Protein AF-0000000072532150 (afdb_homodimer)

pLDDT: mean 71.73, std 25.59, range [20.25, 96.25]

Solvent-accessible surface area (backbone atoms only — not comparable to full-atom values): 22196 Å² total; per-residue (Å²): 135,87,90,69,76,88,72,66,96,75,76,80,87,69,73,86,74,64,69,83,71,69,70,86,71,71,74,72,74,67,69,70,70,74,72,53,37,85,49,90,58,51,46,66,54,55,63,70,35,42,54,53,38,27,47,73,49,75,71,23,48,72,67,58,71,79,51,38,59,84,73,45,52,66,92,45,60,64,74,42,79,40,81,70,41,76,42,74,61,67,58,86,36,94,79,30,33,31,31,22,52,18,28,31,36,39,34,24,87,44,32,47,60,34,41,40,53,27,25,37,49,22,29,63,46,50,73,44,78,90,47,68,86,49,61,45,31,30,43,62,38,46,36,29,34,48,27,37,29,43,65,48,65,38,76,90,77,42,18,42,33,72,41,66,26,38,40,77,40,40,68,26,32,33,47,28,51,45,83,76,73,79,74,76,80,68,79,77,73,82,124,138,89,81,76,86,72,80,80,87,72,74,81,82,70,76,86,71,68,75,84,71,71,72,85,71,71,75,74,74,69,70,70,70,75,72,52,38,84,49,90,57,52,47,65,55,56,63,69,35,44,53,52,37,28,44,85,46,79,70,19,48,73,63,58,73,80,50,39,58,86,74,45,52,67,91,45,60,64,74,42,79,41,82,70,43,74,42,74,62,67,59,86,37,95,79,30,34,31,29,23,50,18,30,31,39,40,34,23,86,42,31,47,58,36,41,41,53,27,26,36,50,23,28,63,46,51,73,42,78,90,46,68,86,48,62,44,31,30,43,64,38,50,37,31,35,50,29,37,30,41,65,47,65,40,76,90,76,42,20,42,34,70,42,67,26,37,39,75,39,40,68,27,31,31,50,28,50,45,84,77,75,79,75,78,80,73,81,78,75,80,128

Foldseek 3Di:
DPPPDPPDDPDDPDDDPPPPPDDPPPPPCPVPPLQADADPCVVVQVVVQPQDKFWPDPVRVVVDDDAAPVNAPPVQWDKDKDFDFDDLADDQD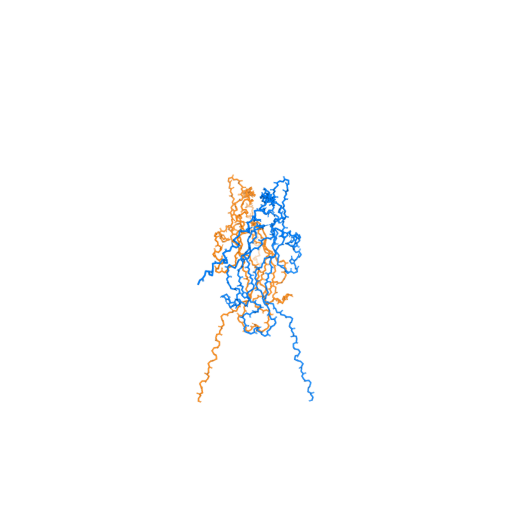PVRWQFAWTWIWIAGPQKVVGIDIATATSAQGGPDDVCPPFQKTKDWIWIKGWIWGFRAADPVVSHTDIDIHIYIGGHYIDIDGDDPPPPPPPDDDDD/DPPPPDDDDPDDDDDDPPDPPDDPPPPPPPVPPLQADADPCVVVQVVVQPQDKAWPDPVRVVSDDDAAPVNAPPVQWDKDKDFDFDDLADDQDPVRWQFAWTWIWIAGPQKVVGIDIATATSAQGGPDDVCVPFQKTKDWTWIKGWIWGFRAADPVVSHTDIDIHIYIGGHYIDIDGDDPPPPPPDDPPDD

InterPro domains:
  IPR010345 Interleukin-17 family [PF06083] (98-174)
  IPR029034 Cystine-knot cytokine [G3DSA:2.10.90.10] (76-178)
  IPR029034 Cystine-knot cytokine [SSF57501] (88-175)

Nearest PDB structures (foldseek):
  5yuo-assembly1_D  TM=2.296E-01  e=6.314E+00  Pseudomonas aeruginosa PAO1
  5odn-assembly1_F  TM=1.834E-01  e=8.293E+00  Salinibacter ruber DSM 13855
  8rif-assembly1_4  TM=1.559E-01  e=2.944E+00  Saccharomyces cerevisiae
  5yuo-assembly1_D  TM=2.298E-01  e=3.725E+00  Pseudomonas aeruginosa PAO1
  5odn-assembly1_F  TM=1.836E-01  e=5.447E+00  Salinibacter ruber DSM 13855

Secondary structure (DSSP, 8-state):
-----TT-------STTSGGG---------------B--TTHHHHHGGGGSPPEESSHHHHHH--S-BGGGS-GGG--EEEEEEES-SS----TT-BSS-EEEEEEEETTEES-EEEEEEES-SS-S-GGGTTS-EEEEEEEEEEEEEEEEEEETTTTEEEEEEEEEEEEEEEEEEE--------------/------S-TTSTT-STTSGGGS--------------B--TTHHHHHGGGGSPPEESSHHHHHH--S-BGGGS-GGG--EEEEEEES-SS----TT-BSS-EEEEEEEETTEES-EEEEEEES-SS-S-GGGTTS-EEEEEEEEEEEEEEEEEEETTTTEEEEEEEEEEEEEEEEEEE--------------

Organism: Lottia gigantea (NCBI:txid225164)

Sequence (382 aa):
MSFKVALTLLLIIMPYFLKCLSEGRTIANSHRRTQCKMPKNLCQLRKEVIRPAALRDAFSIDLINGKNITDVPPEYIDTHHYVSGGSKICQKSSDNELCPVYYVLNVDENRIPNSFLEAVCSCAWPQMDILKDTRVECQTKNYYTKVLRRTGCDEEHNTFIYEAVWEPVRIGCVALSGPERYISLQPVSPIMSFKVALTLLLIIMPYFLKCLSEGRTIANSHRRTQCKMPKNLCQLRKEVIRPAALRDAFSIDLINGKNITDVPPEYIDTHHYVSGGSKICQKSSDNELCPVYYVLNVDENRIPNSFLEAVCSCAWPQMDILKDTRVECQTKNYYTKVLRRTGCDEEHNTFIYEAVWEPVRIGCVALSGPERYISLQPVSPI

Structure (mmCIF, N/CA/C/O backbone):
data_AF-0000000072532150-model_v1
#
loop_
_entity.id
_entity.type
_entity.pdbx_description
1 polymer 'Uncharacterized protein'
#
loop_
_atom_site.group_PDB
_atom_site.id
_atom_site.type_symbol
_atom_site.label_atom_id
_atom_site.label_alt_id
_atom_site.label_comp_id
_atom_site.label_asym_id
_atom_site.label_entity_id
_atom_site.label_seq_id
_atom_site.pdbx_PDB_ins_code
_atom_site.Cartn_x
_atom_site.Cartn_y
_atom_site.Cartn_z
_atom_site.occupancy
_atom_site.B_iso_or_equiv
_atom_site.auth_seq_id
_atom_site.auth_comp_id
_atom_site.auth_asym_id
_atom_site.auth_atom_id
_atom_site.pdbx_PDB_model_num
ATOM 1 N N . MET A 1 1 ? 96.375 -5.863 27.047 1 22.75 1 MET A N 1
ATOM 2 C CA . MET A 1 1 ? 96.438 -4.402 27.094 1 22.75 1 MET A CA 1
ATOM 3 C C . MET A 1 1 ? 95.188 -3.812 26.406 1 22.75 1 MET A C 1
ATOM 5 O O . MET A 1 1 ? 94.5 -4.512 25.672 1 22.75 1 MET A O 1
ATOM 9 N N . SER A 1 2 ? 95.188 -2.355 26.156 1 24.27 2 SER A N 1
ATOM 10 C CA . SER A 1 2 ? 94.375 -1.151 26.375 1 24.27 2 SER A CA 1
ATOM 11 C C . SER A 1 2 ? 93.5 -0.866 25.188 1 24.27 2 SER A C 1
ATOM 13 O O . SER A 1 2 ? 93.875 -0.186 24.25 1 24.27 2 SER A O 1
ATOM 15 N N . PHE A 1 3 ? 92.688 -1.877 24.625 1 30.48 3 PHE A N 1
ATOM 16 C CA . PHE A 1 3 ? 91.812 -1.902 23.5 1 30.48 3 PHE A CA 1
ATOM 17 C C . PHE A 1 3 ? 90.625 -0.923 23.734 1 30.48 3 PHE A C 1
ATOM 19 O O . PHE A 1 3 ? 89.562 -1.322 24.125 1 30.48 3 PHE A O 1
ATOM 26 N N . LYS A 1 4 ? 90.938 0.459 24.297 1 23.84 4 LYS A N 1
ATOM 27 C CA . LYS A 1 4 ? 90.188 1.593 24.828 1 23.84 4 LYS A CA 1
ATOM 28 C C . LYS A 1 4 ? 89.188 2.117 23.812 1 23.84 4 LYS A C 1
ATOM 30 O O . LYS A 1 4 ? 88.062 2.412 24.156 1 23.84 4 LYS A O 1
ATOM 35 N N . VAL A 1 5 ? 89.562 2.639 22.562 1 24.84 5 VAL A N 1
ATOM 36 C CA . VAL A 1 5 ? 89.25 4.031 22.25 1 24.84 5 VAL A CA 1
ATOM 37 C C . VAL A 1 5 ? 87.875 4.133 21.625 1 24.84 5 VAL A C 1
ATOM 39 O O . VAL A 1 5 ? 87.5 5.172 21.078 1 24.84 5 VAL A O 1
ATOM 42 N N . ALA A 1 6 ? 87.188 2.994 21.156 1 26.64 6 ALA A N 1
ATOM 43 C CA . ALA A 1 6 ? 86.312 3.297 20.031 1 26.64 6 ALA A CA 1
ATOM 44 C C . ALA A 1 6 ? 85.062 4.07 20.484 1 26.64 6 ALA A C 1
ATOM 46 O O . ALA A 1 6 ? 84 3.492 20.641 1 26.64 6 ALA A O 1
ATOM 47 N N . LEU A 1 7 ? 85.062 4.875 21.672 1 27.67 7 LEU A N 1
ATOM 48 C CA . LEU A 1 7 ? 83.938 5.355 22.422 1 27.67 7 LEU A CA 1
ATOM 49 C C . LEU A 1 7 ? 83.188 6.457 21.656 1 27.67 7 LEU A C 1
ATOM 51 O O . LEU A 1 7 ? 82.125 6.93 22.094 1 27.67 7 LEU A O 1
ATOM 55 N N . THR A 1 8 ? 84 7.191 20.656 1 23.48 8 THR A N 1
ATOM 56 C CA . THR A 1 8 ? 83.688 8.617 20.703 1 23.48 8 THR A CA 1
ATOM 57 C C . THR A 1 8 ? 82.25 8.875 20.234 1 23.48 8 THR A C 1
ATOM 59 O O . THR A 1 8 ? 81.562 9.664 20.859 1 23.48 8 THR A O 1
ATOM 62 N N . LEU A 1 9 ? 81.875 8.844 18.828 1 28.27 9 LEU A N 1
ATOM 63 C CA . LEU A 1 9 ? 81.25 9.992 18.172 1 28.27 9 LEU A CA 1
ATOM 64 C C . LEU A 1 9 ? 79.75 10.008 18.406 1 28.27 9 LEU A C 1
ATOM 66 O O . LEU A 1 9 ? 79.062 9.164 17.875 1 28.27 9 LEU A O 1
ATOM 70 N N . LEU A 1 10 ? 79.25 10.273 19.688 1 25.88 10 LEU A N 1
ATOM 71 C CA . LEU A 1 10 ? 77.938 10.398 20.359 1 25.88 10 LEU A CA 1
ATOM 72 C C . LEU A 1 10 ? 77.062 11.438 19.672 1 25.88 10 LEU A C 1
ATOM 74 O O . LEU A 1 10 ? 75.812 11.383 19.766 1 25.88 10 LEU A O 1
ATOM 78 N N . LEU A 1 11 ? 77.688 12.633 19.266 1 24.52 11 LEU A N 1
ATOM 79 C CA . LEU A 1 11 ? 77.062 13.875 19.641 1 24.52 11 LEU A CA 1
ATOM 80 C C . LEU A 1 11 ? 75.75 14.062 18.828 1 24.52 11 LEU A C 1
ATOM 82 O O . LEU A 1 11 ? 74.688 14.391 19.391 1 24.52 11 LEU A O 1
ATOM 86 N N . ILE A 1 12 ? 75.812 14.711 17.547 1 26.59 12 ILE A N 1
ATOM 87 C CA . ILE A 1 12 ? 75.188 15.984 17.172 1 26.59 12 ILE A CA 1
ATOM 88 C C . ILE A 1 12 ? 73.812 15.75 16.609 1 26.59 12 ILE A C 1
ATOM 90 O O . ILE A 1 12 ? 73.312 16.547 15.805 1 26.59 12 ILE A O 1
ATOM 94 N N . ILE A 1 13 ? 73.25 14.523 16.625 1 29.66 13 ILE A N 1
ATOM 95 C CA . ILE A 1 13 ? 72.125 14.414 15.695 1 29.66 13 ILE A CA 1
ATOM 96 C C . ILE A 1 13 ? 70.875 15.172 16.25 1 29.66 13 ILE A C 1
ATOM 98 O O . ILE A 1 13 ? 70.125 14.625 17.031 1 29.66 13 ILE A O 1
ATOM 102 N N . MET A 1 14 ? 71.125 16.469 16.922 1 25.33 14 MET A N 1
ATOM 103 C CA . MET A 1 14 ? 70.062 17.078 17.719 1 25.33 14 MET A CA 1
ATOM 104 C C . MET A 1 14 ? 68.812 17.344 16.875 1 25.33 14 MET A C 1
ATOM 106 O O . MET A 1 14 ? 67.75 16.953 17.266 1 25.33 14 MET A O 1
ATOM 110 N N . PRO A 1 15 ? 68.688 18.703 16.234 1 25.27 15 PRO A N 1
ATOM 111 C CA . PRO A 1 15 ? 67.625 19.688 16.484 1 25.27 15 PRO A CA 1
ATOM 112 C C . PRO A 1 15 ? 66.438 19.469 15.594 1 25.27 15 PRO A C 1
ATOM 114 O O . PRO A 1 15 ? 65.375 20.141 15.766 1 25.27 15 PRO A O 1
ATOM 117 N N . TYR A 1 16 ? 66.562 18.859 14.398 1 25.28 16 TYR A N 1
ATOM 118 C CA . TYR A 1 16 ? 65.688 19.438 13.359 1 25.28 16 TYR A CA 1
ATOM 119 C C . TYR A 1 16 ? 64.25 19.109 13.617 1 25.28 16 TYR A C 1
ATOM 121 O O . TYR A 1 16 ? 63.5 18.766 12.688 1 25.28 16 TYR A O 1
ATOM 129 N N . PHE A 1 17 ? 63.844 18.391 14.719 1 27.56 17 PHE A N 1
ATOM 130 C CA . PHE A 1 17 ? 62.5 17.891 14.734 1 27.56 17 PHE A CA 1
ATOM 131 C C . PHE A 1 17 ? 61.469 19.031 14.812 1 27.56 17 PHE A C 1
ATOM 133 O O . PHE A 1 17 ? 60.281 18.797 14.852 1 27.56 17 PHE A O 1
ATOM 140 N N . LEU A 1 18 ? 61.844 20.25 15.305 1 25.83 18 LEU A N 1
ATOM 141 C CA . LEU A 1 18 ? 60.75 21.031 15.898 1 25.83 18 LEU A CA 1
ATOM 142 C C . LEU A 1 18 ? 59.844 21.594 14.828 1 25.83 18 LEU A C 1
ATOM 144 O O . LEU A 1 18 ? 58.75 22.062 15.125 1 25.83 18 LEU A O 1
ATOM 148 N N . LYS A 1 19 ? 60.406 22.047 13.711 1 24.95 19 LYS A N 1
ATOM 149 C CA . LYS A 1 19 ? 59.656 23.156 13.094 1 24.95 19 LYS A CA 1
ATOM 150 C C . LYS A 1 19 ? 58.281 22.688 12.617 1 24.95 19 LYS A C 1
ATOM 152 O O . LYS A 1 19 ? 57.469 23.5 12.227 1 24.95 19 LYS A O 1
ATOM 157 N N . CYS A 1 20 ? 58.156 21.484 12.125 1 25.03 20 CYS A N 1
ATOM 158 C CA . CYS A 1 20 ? 57.094 21.406 11.133 1 25.03 20 CYS A CA 1
ATOM 159 C C . CYS A 1 20 ? 55.719 21.547 11.797 1 25.03 20 CYS A C 1
ATOM 161 O O . CYS A 1 20 ? 54.75 21.031 11.289 1 25.03 20 CYS A O 1
ATOM 163 N N . LEU A 1 21 ? 55.688 21.828 13.109 1 29.02 21 LEU A N 1
ATOM 164 C CA . LEU A 1 21 ? 54.344 21.906 13.703 1 29.02 21 LEU A CA 1
ATOM 165 C C . LEU A 1 21 ? 53.562 23.094 13.148 1 29.02 21 LEU A C 1
ATOM 167 O O . LEU A 1 21 ? 52.5 23.438 13.672 1 29.02 21 LEU A O 1
ATOM 171 N N . SER A 1 22 ? 54.219 24.016 12.453 1 25.36 22 SER A N 1
ATOM 172 C CA . SER A 1 22 ? 53.5 25.297 12.422 1 25.36 22 SER A CA 1
ATOM 173 C C . SER A 1 22 ? 52.031 25.094 11.977 1 25.36 22 SER A C 1
ATOM 175 O O . SER A 1 22 ? 51.125 25.531 12.664 1 25.36 22 SER A O 1
ATOM 177 N N . GLU A 1 23 ? 51.625 25.797 10.727 1 28.33 23 GLU A N 1
ATOM 178 C CA . GLU A 1 23 ? 50.594 26.766 10.359 1 28.33 23 GLU A CA 1
ATOM 179 C C . GLU A 1 23 ? 49.312 26.062 10 1 28.33 23 GLU A C 1
ATOM 181 O O . GLU A 1 23 ? 48.312 26.719 9.703 1 28.33 23 GLU A O 1
ATOM 186 N N . GLY A 1 24 ? 49.25 24.875 9.461 1 28.17 24 GLY A N 1
ATOM 187 C CA . GLY A 1 24 ? 48.062 24.797 8.633 1 28.17 24 GLY A CA 1
ATOM 188 C C . GLY A 1 24 ? 46.781 24.875 9.422 1 28.17 24 GLY A C 1
ATOM 189 O O . GLY A 1 24 ? 46.375 23.906 10.086 1 28.17 24 GLY A O 1
ATOM 190 N N . ARG A 1 25 ? 46.438 26.109 10.078 1 28.02 25 ARG A N 1
ATOM 191 C CA . ARG A 1 25 ? 45.094 26.359 10.602 1 28.02 25 ARG A CA 1
ATOM 192 C C . ARG A 1 25 ? 44.031 25.922 9.602 1 28.02 25 ARG A C 1
ATOM 194 O O . ARG A 1 25 ? 43.844 26.578 8.57 1 28.02 25 ARG A O 1
ATOM 201 N N . THR A 1 26 ? 43.969 24.719 9.164 1 30.23 26 THR A N 1
ATOM 202 C CA . THR A 1 26 ? 42.75 24.484 8.406 1 30.23 26 THR A CA 1
ATOM 203 C C . THR A 1 26 ? 41.562 25.094 9.133 1 30.23 26 THR A C 1
ATOM 205 O O . THR A 1 26 ? 41.312 24.781 10.297 1 30.23 26 THR A O 1
ATOM 208 N N . ILE A 1 27 ? 41.219 26.359 8.867 1 30.69 27 ILE A N 1
ATOM 209 C CA . ILE A 1 27 ? 39.875 26.906 9.148 1 30.69 27 ILE A CA 1
ATOM 210 C C . ILE A 1 27 ? 38.812 25.844 8.906 1 30.69 27 ILE A C 1
ATOM 212 O O . ILE A 1 27 ? 38.625 25.391 7.777 1 30.69 27 ILE A O 1
ATOM 216 N N . ALA A 1 28 ? 38.562 25 9.773 1 30.77 28 ALA A N 1
ATOM 217 C CA . ALA A 1 28 ? 37.281 24.297 9.812 1 30.77 28 ALA A CA 1
ATOM 218 C C . ALA A 1 28 ? 36.125 25.25 9.555 1 30.77 28 ALA A C 1
ATOM 220 O O . ALA A 1 28 ? 35.781 26.047 10.422 1 30.77 28 ALA A O 1
ATOM 221 N N . ASN A 1 29 ? 36.062 25.984 8.414 1 31.12 29 ASN A N 1
ATOM 222 C CA . ASN A 1 29 ? 34.75 26.531 8.094 1 31.12 29 ASN A CA 1
ATOM 223 C C . ASN A 1 29 ? 33.625 25.609 8.57 1 31.12 29 ASN A C 1
ATOM 225 O O . ASN A 1 29 ? 33.469 24.516 8.047 1 31.12 29 ASN A O 1
ATOM 229 N N . SER A 1 30 ? 33.406 25.484 9.766 1 32.69 30 SER A N 1
ATOM 230 C CA . SER A 1 30 ? 32.156 25.016 10.328 1 32.69 30 SER A CA 1
ATOM 231 C C . SER A 1 30 ? 30.969 25.531 9.523 1 32.69 30 SER A C 1
ATOM 233 O O . SER A 1 30 ? 30.547 26.688 9.688 1 32.69 30 SER A O 1
ATOM 235 N N . HIS A 1 31 ? 30.984 25.609 8.195 1 35.47 31 HIS A N 1
ATOM 236 C CA . HIS A 1 31 ? 29.703 25.906 7.59 1 35.47 31 HIS A CA 1
ATOM 237 C C . HIS A 1 31 ? 28.547 25.5 8.508 1 35.47 31 HIS A C 1
ATOM 239 O O . HIS A 1 31 ? 28.438 24.328 8.883 1 35.47 31 HIS A O 1
ATOM 245 N N . ARG A 1 32 ? 28.188 26.25 9.414 1 38.66 32 ARG A N 1
ATOM 246 C CA . ARG A 1 32 ? 26.891 26.156 10.07 1 38.66 32 ARG A CA 1
ATOM 247 C C . ARG A 1 32 ? 25.844 25.578 9.133 1 38.66 32 ARG A C 1
ATOM 249 O O . ARG A 1 32 ? 25.359 26.266 8.227 1 38.66 32 ARG A O 1
ATOM 256 N N . ARG A 1 33 ? 26.016 24.578 8.469 1 43.78 33 ARG A N 1
ATOM 257 C CA . ARG A 1 33 ? 24.859 24 7.762 1 43.78 33 ARG A CA 1
ATOM 258 C C . ARG A 1 33 ? 23.562 24.406 8.43 1 43.78 33 ARG A C 1
ATOM 260 O O . ARG A 1 33 ? 23.297 24.047 9.578 1 43.78 33 ARG A O 1
ATOM 267 N N . THR A 1 34 ? 23.156 25.688 8.477 1 48.81 34 THR A N 1
ATOM 268 C CA . THR A 1 34 ? 21.844 26.172 8.898 1 48.81 34 THR A CA 1
ATOM 269 C C . THR A 1 34 ? 20.797 25.078 8.727 1 48.81 34 THR A C 1
ATOM 271 O O . THR A 1 34 ? 20.578 24.594 7.617 1 48.81 34 THR A O 1
ATOM 274 N N . GLN A 1 35 ? 20.734 24.297 9.703 1 70.88 35 GLN A N 1
ATOM 275 C CA . GLN A 1 35 ? 19.812 23.156 9.734 1 70.88 35 GLN A CA 1
ATOM 276 C C . GLN A 1 35 ? 18.391 23.594 9.383 1 70.88 35 GLN A C 1
ATOM 278 O O . GLN A 1 35 ? 17.812 24.453 10.062 1 70.88 35 GLN A O 1
ATOM 283 N N . CYS A 1 36 ? 17.984 23.719 8.156 1 87.31 36 CYS A N 1
ATOM 284 C CA . CYS A 1 36 ? 16.594 23.969 7.758 1 87.31 36 CYS A CA 1
ATOM 285 C C . CYS A 1 36 ? 15.625 23.312 8.719 1 87.31 36 CYS A C 1
ATOM 287 O O . CYS A 1 36 ? 15.891 22.219 9.219 1 87.31 36 CYS A O 1
ATOM 289 N N . LYS A 1 37 ? 14.719 24.203 9.125 1 88.06 37 LYS A N 1
ATOM 290 C CA . LYS A 1 37 ? 13.688 23.703 10.023 1 88.06 37 LYS A CA 1
ATOM 291 C C . LYS A 1 37 ? 12.445 23.266 9.25 1 88.06 37 LYS A C 1
ATOM 293 O O . LYS A 1 37 ? 12.359 23.484 8.039 1 88.06 37 LYS A O 1
ATOM 298 N N . MET A 1 38 ? 11.461 22.703 9.969 1 87.31 38 MET A N 1
ATOM 299 C CA . MET A 1 38 ? 10.211 22.281 9.344 1 87.31 38 MET A CA 1
ATOM 300 C C . MET A 1 38 ? 9.328 23.484 9.031 1 87.31 38 MET A C 1
ATOM 302 O O . MET A 1 38 ? 9.211 24.406 9.844 1 87.31 38 MET A O 1
ATOM 306 N N . PRO A 1 39 ? 8.742 23.5 7.867 1 87.38 39 PRO A N 1
ATOM 307 C CA . PRO A 1 39 ? 7.859 24.625 7.539 1 87.38 39 PRO A CA 1
ATOM 308 C C . PRO A 1 39 ? 6.555 24.594 8.328 1 87.38 39 PRO A C 1
ATOM 310 O O . PRO A 1 39 ? 6.066 23.516 8.688 1 87.38 39 PRO A O 1
ATOM 313 N N . LYS A 1 40 ? 5.992 25.766 8.398 1 79.31 40 LYS A N 1
ATOM 314 C CA . LYS A 1 40 ? 4.766 25.906 9.188 1 79.31 40 LYS A CA 1
ATOM 315 C C . LYS A 1 40 ? 3.555 25.422 8.398 1 79.31 40 LYS A C 1
ATOM 317 O O . LYS A 1 40 ? 2.531 25.062 8.977 1 79.31 40 LYS A O 1
ATOM 322 N N . ASN A 1 41 ? 3.719 25.375 7.074 1 79.69 41 ASN A N 1
ATOM 323 C CA . ASN A 1 41 ? 2.568 25.016 6.25 1 79.69 41 ASN A CA 1
ATOM 324 C C . ASN A 1 41 ? 2.57 23.547 5.879 1 79.69 41 ASN A C 1
ATOM 326 O O . ASN A 1 41 ? 1.964 23.141 4.883 1 79.69 41 ASN A O 1
ATOM 330 N N . LEU A 1 42 ? 3.273 22.781 6.613 1 78.75 42 LEU A N 1
ATOM 331 C CA . LEU A 1 42 ? 3.389 21.359 6.301 1 78.75 42 LEU A CA 1
ATOM 332 C C . LEU A 1 42 ? 2.018 20.688 6.285 1 78.75 42 LEU A C 1
ATOM 334 O O . LEU A 1 42 ? 1.757 19.812 5.457 1 78.75 42 LEU A O 1
ATOM 338 N N . CYS A 1 43 ? 1.219 21.188 7.078 1 74.06 43 CYS A N 1
ATOM 339 C CA . CYS A 1 43 ? -0.125 20.625 7.16 1 74.06 43 CYS A CA 1
ATOM 340 C C . CYS A 1 43 ? -0.885 20.828 5.855 1 74.06 43 CYS A C 1
ATOM 342 O O . CYS A 1 43 ? -1.576 19.922 5.383 1 74.06 43 CYS A O 1
ATOM 344 N N . GLN A 1 44 ? -0.753 21.953 5.359 1 75.62 44 GLN A N 1
ATOM 345 C CA . GLN A 1 44 ? -1.428 22.266 4.102 1 75.62 44 GLN A CA 1
ATOM 346 C C . GLN A 1 44 ? -0.855 21.422 2.959 1 75.62 44 GLN A C 1
ATOM 348 O O . GLN A 1 44 ? -1.594 20.984 2.078 1 75.62 44 GLN A O 1
ATOM 353 N N . LEU A 1 45 ? 0.359 21.172 3.029 1 77.94 45 LEU A N 1
ATOM 354 C CA . LEU A 1 45 ? 1.024 20.406 1.979 1 77.94 45 LEU A CA 1
ATOM 355 C C . LEU A 1 45 ? 0.576 18.953 1.993 1 77.94 45 LEU A C 1
ATOM 357 O O . LEU A 1 45 ? 0.512 18.312 0.945 1 77.94 45 LEU A O 1
ATOM 361 N N . ARG A 1 46 ? 0.206 18.5 3.117 1 72.75 46 ARG A N 1
ATOM 362 C CA . ARG A 1 46 ? -0.215 17.109 3.266 1 72.75 46 ARG A CA 1
ATOM 363 C C . ARG A 1 46 ? -1.519 16.844 2.518 1 72.75 46 ARG A C 1
ATOM 365 O O . ARG A 1 46 ? -1.771 15.727 2.07 1 72.75 46 ARG A O 1
ATOM 372 N N . LYS A 1 47 ? -2.217 17.844 2.254 1 69.88 47 LYS A N 1
ATOM 373 C CA . LYS A 1 47 ? -3.461 17.719 1.505 1 69.88 47 LYS A CA 1
ATOM 374 C C . LYS A 1 47 ? -3.189 17.344 0.05 1 69.88 47 LYS A C 1
ATOM 376 O O . LYS A 1 47 ? -4.035 16.719 -0.607 1 69.88 47 LYS A O 1
ATOM 381 N N . GLU A 1 48 ? -2.066 17.656 -0.365 1 67.12 48 GLU A N 1
ATOM 382 C CA . GLU A 1 48 ? -1.716 17.406 -1.762 1 67.12 48 GLU A CA 1
ATOM 383 C C . GLU A 1 48 ? -1.419 15.938 -2.012 1 67.12 48 GLU A C 1
ATOM 385 O O . GLU A 1 48 ? -1.455 15.477 -3.154 1 67.12 48 GLU A O 1
ATOM 390 N N . VAL A 1 49 ? -1.13 15.203 -1.008 1 68.81 49 VAL A N 1
ATOM 391 C CA . VAL A 1 49 ? -0.706 13.812 -1.186 1 68.81 49 VAL A CA 1
ATOM 392 C C . VAL A 1 49 ? -1.923 12.891 -1.143 1 68.81 49 VAL A C 1
ATOM 394 O O . VAL A 1 49 ? -1.787 11.672 -1.243 1 68.81 49 VAL A O 1
ATOM 397 N N . ILE A 1 50 ? -3.035 13.398 -1.29 1 62.56 50 ILE A N 1
ATOM 398 C CA . ILE A 1 50 ? -4.273 12.648 -1.129 1 62.56 50 ILE A CA 1
ATOM 399 C C . ILE A 1 50 ? -4.609 11.922 -2.43 1 62.56 50 ILE A C 1
ATOM 401 O O . ILE A 1 50 ? -5.52 11.094 -2.467 1 62.56 50 ILE A O 1
ATOM 405 N N . ARG A 1 51 ? -3.77 11.914 -3.393 1 60.16 51 ARG A N 1
ATOM 406 C CA . ARG A 1 51 ? -4.113 11.188 -4.609 1 60.16 51 ARG A CA 1
ATOM 407 C C . ARG A 1 51 ? -3.918 9.68 -4.418 1 60.16 51 ARG A C 1
ATOM 409 O O . ARG A 1 51 ? -2.996 9.258 -3.721 1 60.16 51 ARG A O 1
ATOM 416 N N . PRO A 1 52 ? -4.852 8.977 -5.133 1 60.28 52 PRO A N 1
ATOM 417 C CA . PRO A 1 52 ? -4.789 7.523 -4.98 1 60.28 52 PRO A CA 1
ATOM 418 C C . PRO A 1 52 ? -3.473 6.934 -5.473 1 60.28 52 PRO A C 1
ATOM 420 O O . PRO A 1 52 ? -2.877 7.445 -6.422 1 60.28 52 PRO A O 1
ATOM 423 N N . ALA A 1 53 ? -3.027 5.996 -4.723 1 63.97 53 ALA A N 1
ATOM 424 C CA . ALA A 1 53 ? -1.875 5.184 -5.094 1 63.97 53 ALA A CA 1
ATOM 425 C C . ALA A 1 53 ? -2.15 4.395 -6.371 1 63.97 53 ALA A C 1
ATOM 427 O O . ALA A 1 53 ? -3.309 4.184 -6.742 1 63.97 53 ALA A O 1
ATOM 428 N N . ALA A 1 54 ? -1.101 4.254 -7.184 1 65.56 54 ALA A N 1
ATOM 429 C CA . ALA A 1 54 ? -1.205 3.545 -8.453 1 65.56 54 ALA A CA 1
ATOM 430 C C . ALA A 1 54 ? -0.263 2.346 -8.492 1 65.56 54 ALA A C 1
ATOM 432 O O . ALA A 1 54 ? 0.764 2.332 -7.812 1 65.56 54 ALA A O 1
ATOM 433 N N . LEU A 1 55 ? -0.802 1.23 -9.07 1 64.69 55 LEU A N 1
ATOM 434 C CA . LEU A 1 55 ? 0.042 0.062 -9.297 1 64.69 55 LEU A CA 1
ATOM 435 C C . LEU A 1 55 ? 0.761 0.162 -10.633 1 64.69 55 LEU A C 1
ATOM 437 O O . LEU A 1 55 ? 0.256 0.788 -11.57 1 64.69 55 LEU A O 1
ATOM 441 N N . ARG A 1 56 ? 2.076 0.018 -10.734 1 58.72 56 ARG A N 1
ATOM 442 C CA . ARG A 1 56 ? 2.898 0.186 -11.93 1 58.72 56 ARG A CA 1
ATOM 443 C C . ARG A 1 56 ? 2.252 -0.48 -13.141 1 58.72 56 ARG A C 1
ATOM 445 O O . ARG A 1 56 ? 2.834 -0.507 -14.227 1 58.72 56 ARG A O 1
ATOM 452 N N . ASP A 1 57 ? 1.141 -0.921 -13.125 1 54.31 57 ASP A N 1
ATOM 453 C CA . ASP A 1 57 ? 0.657 -1.342 -14.438 1 54.31 57 ASP A CA 1
ATOM 454 C C . ASP A 1 57 ? 0.363 -0.135 -15.328 1 54.31 57 ASP A C 1
ATOM 456 O O . ASP A 1 57 ? 0.273 0.994 -14.836 1 54.31 57 ASP A O 1
ATOM 460 N N . ALA A 1 58 ? 0.595 -0.26 -16.641 1 46.38 58 ALA A N 1
ATOM 461 C CA . ALA A 1 58 ? 0.412 0.748 -17.672 1 46.38 58 ALA A CA 1
ATOM 462 C C . ALA A 1 58 ? -0.642 1.773 -17.266 1 46.38 58 ALA A C 1
ATOM 464 O O . ALA A 1 58 ? -0.438 2.979 -17.422 1 46.38 58 ALA A O 1
ATOM 465 N N . PHE A 1 59 ? -1.599 1.333 -16.891 1 49.78 59 PHE A N 1
ATOM 466 C CA . PHE A 1 59 ? -2.695 2.242 -16.578 1 49.78 59 PHE A CA 1
ATOM 467 C C . PHE A 1 59 ? -2.322 3.164 -15.422 1 49.78 59 PHE A C 1
ATOM 469 O O . PHE A 1 59 ? -2.73 4.328 -15.391 1 49.78 59 PHE A O 1
ATOM 476 N N . SER A 1 60 ? -1.426 2.59 -14.531 1 56.03 60 SER A N 1
ATOM 477 C CA . SER A 1 60 ? -1.089 3.338 -13.32 1 56.03 60 SER A CA 1
ATOM 478 C C . SER A 1 60 ? -0.166 4.508 -13.641 1 56.03 60 SER A C 1
ATOM 480 O O . SER A 1 60 ? -0.205 5.539 -12.961 1 56.03 60 SER A O 1
ATOM 482 N N . ILE A 1 61 ? 0.485 4.242 -14.727 1 55.72 61 ILE A N 1
ATOM 483 C CA . ILE A 1 61 ? 1.433 5.305 -15.055 1 55.72 61 ILE A CA 1
ATOM 484 C C . ILE A 1 61 ? 0.676 6.594 -15.367 1 55.72 61 ILE A C 1
ATOM 486 O O . ILE A 1 61 ? 1.139 7.688 -15.039 1 55.72 61 ILE A O 1
ATOM 490 N N . ASP A 1 62 ? -0.383 6.348 -16.016 1 54.06 62 ASP A N 1
ATOM 491 C CA . ASP A 1 62 ? -1.16 7.52 -16.406 1 54.06 62 ASP A CA 1
ATOM 492 C C . ASP A 1 62 ? -1.706 8.25 -15.18 1 54.06 62 ASP A C 1
ATOM 494 O O . ASP A 1 62 ? -1.941 9.461 -15.227 1 54.06 62 ASP A O 1
ATOM 498 N N . LEU A 1 63 ? -1.784 7.398 -14.211 1 59.28 63 LEU A N 1
ATOM 499 C CA . LEU A 1 63 ? -2.312 8 -12.992 1 59.28 63 LEU A CA 1
ATOM 500 C C . LEU A 1 63 ? -1.225 8.766 -12.25 1 59.28 63 LEU A C 1
ATOM 502 O O . LEU A 1 63 ? -1.523 9.609 -11.406 1 59.28 63 LEU A O 1
ATOM 506 N N . ILE A 1 64 ? -0.086 8.422 -12.812 1 63.94 64 ILE A N 1
ATOM 507 C CA . ILE A 1 64 ? 1.038 9.023 -12.102 1 63.94 64 ILE A CA 1
ATOM 508 C C . ILE A 1 64 ? 1.483 10.289 -12.82 1 63.94 64 ILE A C 1
ATOM 510 O O . ILE A 1 64 ? 2.07 10.227 -13.906 1 63.94 64 ILE A O 1
ATOM 514 N N . ASN A 1 65 ? 0.725 11.328 -12.602 1 69.19 65 ASN A N 1
ATOM 515 C CA . ASN A 1 65 ? 1.192 12.625 -13.07 1 69.19 65 ASN A CA 1
ATOM 516 C C . ASN A 1 65 ? 1.938 13.383 -11.969 1 69.19 65 ASN A C 1
ATOM 518 O O . ASN A 1 65 ? 1.658 13.195 -10.781 1 69.19 65 ASN A O 1
ATOM 522 N N . GLY A 1 66 ? 3.037 14.008 -12.477 1 77.81 66 GLY A N 1
ATOM 523 C CA . GLY A 1 66 ? 3.748 14.836 -11.516 1 77.81 66 GLY A CA 1
ATOM 524 C C . GLY A 1 66 ? 5.188 14.398 -11.305 1 77.81 66 GLY A C 1
ATOM 525 O O . GLY A 1 66 ? 5.746 13.672 -12.125 1 77.81 66 GLY A O 1
ATOM 526 N N . LYS A 1 67 ? 5.812 14.969 -10.258 1 85 67 LYS A N 1
ATOM 527 C CA . LYS A 1 67 ? 7.207 14.711 -9.922 1 85 67 LYS A CA 1
ATOM 528 C C . LYS A 1 67 ? 7.383 13.305 -9.352 1 85 67 LYS A C 1
ATOM 530 O O . LYS A 1 67 ? 6.5 12.797 -8.656 1 85 67 LYS A O 1
ATOM 535 N N . ASN A 1 68 ? 8.523 12.703 -9.742 1 87 68 ASN A N 1
ATOM 536 C CA . ASN A 1 68 ? 8.883 11.383 -9.242 1 87 68 ASN A CA 1
ATOM 537 C C . ASN A 1 68 ? 10.164 11.43 -8.414 1 87 68 ASN A C 1
ATOM 539 O O . ASN A 1 68 ? 10.859 12.445 -8.391 1 87 68 ASN A O 1
ATOM 543 N N . ILE A 1 69 ? 10.375 10.352 -7.758 1 88.81 69 ILE A N 1
ATOM 544 C CA . ILE A 1 69 ? 11.523 10.289 -6.867 1 88.81 69 ILE A CA 1
ATOM 545 C C . ILE A 1 69 ? 12.805 10.586 -7.648 1 88.81 69 ILE A C 1
ATOM 547 O O . ILE A 1 69 ? 13.773 11.109 -7.094 1 88.81 69 ILE A O 1
ATOM 551 N N . THR A 1 70 ? 12.812 10.359 -8.867 1 88.38 70 THR A N 1
ATOM 552 C CA . THR A 1 70 ? 13.992 10.617 -9.688 1 88.38 70 THR A CA 1
ATOM 553 C C . THR A 1 70 ? 14.242 12.117 -9.812 1 88.38 70 THR A C 1
ATOM 555 O O . THR A 1 70 ? 15.352 12.531 -10.148 1 88.38 70 THR A O 1
ATOM 558 N N . ASP A 1 71 ? 13.258 12.922 -9.617 1 91.31 71 ASP A N 1
ATOM 559 C CA . ASP A 1 71 ? 13.375 14.375 -9.719 1 91.31 71 ASP A CA 1
ATOM 560 C C . ASP A 1 71 ? 13.891 14.977 -8.422 1 91.31 71 ASP A C 1
ATOM 562 O O . ASP A 1 71 ? 14.219 16.172 -8.367 1 91.31 71 ASP A O 1
ATOM 566 N N . VAL A 1 72 ? 13.977 14.172 -7.391 1 94.38 72 VAL A N 1
ATOM 567 C CA . VAL A 1 72 ? 14.414 14.648 -6.086 1 94.38 72 VAL A CA 1
ATOM 568 C C . VAL A 1 72 ? 15.938 14.703 -6.039 1 94.38 72 VAL A C 1
ATOM 570 O O . VAL A 1 72 ? 16.609 13.734 -6.395 1 94.38 72 VAL A O 1
ATOM 573 N N . PRO A 1 73 ? 16.5 15.859 -5.617 1 94.75 73 PRO A N 1
ATOM 574 C CA . PRO A 1 73 ? 17.953 15.914 -5.469 1 94.75 73 PRO A CA 1
ATOM 575 C C . PRO A 1 73 ? 18.5 14.805 -4.574 1 94.75 73 PRO A C 1
ATOM 577 O O . PRO A 1 73 ? 17.953 14.555 -3.498 1 94.75 73 PRO A O 1
ATOM 580 N N . PRO A 1 74 ? 19.562 14.227 -4.941 1 94.69 74 PRO A N 1
ATOM 581 C CA . PRO A 1 74 ? 20.078 13.055 -4.234 1 94.69 74 PRO A CA 1
ATOM 582 C C . PRO A 1 74 ? 20.469 13.359 -2.791 1 94.69 74 PRO A C 1
ATOM 584 O O . PRO A 1 74 ? 20.422 12.469 -1.935 1 94.69 74 PRO A O 1
ATOM 587 N N . GLU A 1 75 ? 20.844 14.609 -2.492 1 93.5 75 GLU A N 1
ATOM 588 C CA . GLU A 1 75 ? 21.25 14.961 -1.135 1 93.5 75 GLU A CA 1
ATOM 589 C C . GLU A 1 75 ? 20.094 14.828 -0.157 1 93.5 75 GLU A C 1
ATOM 591 O O . GLU A 1 75 ? 20.297 14.742 1.056 1 93.5 75 GLU A O 1
ATOM 596 N N . TYR A 1 76 ? 18.906 14.758 -0.724 1 95.06 76 TYR A N 1
ATOM 597 C CA . TYR A 1 76 ? 17.734 14.68 0.156 1 95.06 76 TYR A CA 1
ATOM 598 C C . TYR A 1 76 ? 17.172 13.266 0.185 1 95.06 76 TYR A C 1
ATOM 600 O O . TYR A 1 76 ? 16.078 13.039 0.725 1 95.06 76 TYR A O 1
ATOM 608 N N . ILE A 1 77 ? 17.828 12.352 -0.404 1 95.44 77 ILE A N 1
ATOM 609 C CA . ILE A 1 77 ? 17.406 10.953 -0.371 1 95.44 77 ILE A CA 1
ATOM 610 C C . ILE A 1 77 ? 18.344 10.156 0.542 1 95.44 77 ILE A C 1
ATOM 612 O O . ILE A 1 77 ? 19.516 9.984 0.234 1 95.44 77 ILE A O 1
ATOM 616 N N . ASP A 1 78 ? 17.828 9.852 1.7 1 95.25 78 ASP A N 1
ATOM 617 C CA . ASP A 1 78 ? 18.594 9.062 2.664 1 95.25 78 ASP A CA 1
ATOM 618 C C . ASP A 1 78 ? 17.781 7.859 3.152 1 95.25 78 ASP A C 1
ATOM 620 O O . ASP A 1 78 ? 17.453 7.766 4.34 1 95.25 78 ASP A O 1
ATOM 624 N N . THR A 1 79 ? 17.516 6.918 2.232 1 95.12 79 THR A N 1
ATOM 625 C CA . THR A 1 79 ? 16.656 5.777 2.518 1 95.12 79 THR A CA 1
ATOM 626 C C . THR A 1 79 ? 17.453 4.641 3.154 1 95.12 79 THR A C 1
ATOM 628 O O . THR A 1 79 ? 18.562 4.324 2.711 1 95.12 79 THR A O 1
ATOM 631 N N . HIS A 1 80 ? 16.922 4.156 4.227 1 94.81 80 HIS A N 1
ATOM 632 C CA . HIS A 1 80 ? 17.469 2.986 4.898 1 94.81 80 HIS A CA 1
ATOM 633 C C . HIS A 1 80 ? 16.469 1.829 4.895 1 94.81 80 HIS A C 1
ATOM 635 O O . HIS A 1 80 ? 15.266 2.039 5.043 1 94.81 80 HIS A O 1
ATOM 641 N N . HIS A 1 81 ? 17.047 0.632 4.727 1 94.06 81 HIS A N 1
ATOM 642 C CA . HIS A 1 81 ? 16.219 -0.565 4.703 1 94.06 81 HIS A CA 1
ATOM 643 C C . HIS A 1 81 ? 16.594 -1.524 5.824 1 94.06 81 HIS A 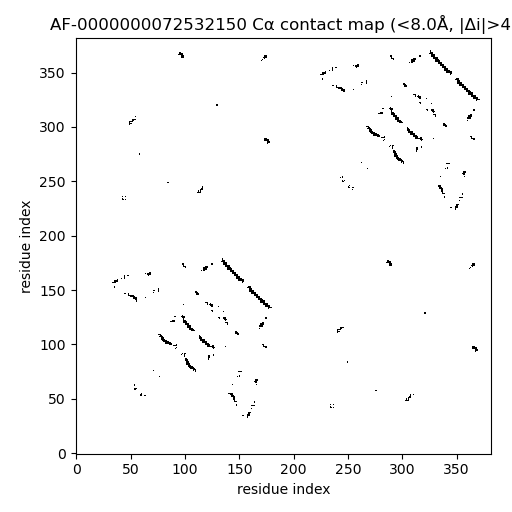C 1
ATOM 645 O O . HIS A 1 81 ? 17.766 -1.868 5.98 1 94.06 81 HIS A O 1
ATOM 651 N N . TYR A 1 82 ? 15.555 -1.836 6.629 1 90.62 82 TYR A N 1
ATOM 652 C CA . TYR A 1 82 ? 15.758 -2.789 7.715 1 90.62 82 TYR A CA 1
ATOM 653 C C . TYR A 1 82 ? 14.859 -4.008 7.543 1 90.62 82 TYR A C 1
ATOM 655 O O . TYR A 1 82 ? 13.633 -3.881 7.453 1 90.62 82 TYR A O 1
ATOM 663 N N . VAL A 1 83 ? 15.461 -5.141 7.539 1 89.81 83 VAL A N 1
ATOM 664 C CA . VAL A 1 83 ? 14.641 -6.348 7.488 1 89.81 83 VAL A CA 1
ATOM 665 C C . VAL A 1 83 ? 13.781 -6.438 8.75 1 89.81 83 VAL A C 1
ATOM 667 O O . VAL A 1 83 ? 14.289 -6.289 9.867 1 89.81 83 VAL A O 1
ATOM 670 N N . SER A 1 84 ? 12.531 -6.555 8.539 1 85.06 84 SER A N 1
ATOM 671 C CA . SER A 1 84 ? 11.609 -6.488 9.664 1 85.06 84 SER A CA 1
ATOM 672 C C . SER A 1 84 ? 10.875 -7.812 9.859 1 85.06 84 SER A C 1
ATOM 674 O O . SER A 1 84 ? 10.172 -8 10.852 1 85.06 84 SER A O 1
ATOM 676 N N . GLY A 1 85 ? 10.961 -8.75 8.953 1 83.69 85 GLY A N 1
ATOM 677 C CA . GLY A 1 85 ? 10.297 -10.047 9.039 1 83.69 85 GLY A CA 1
ATOM 678 C C . GLY A 1 85 ? 10.594 -10.945 7.855 1 83.69 85 GLY A C 1
ATOM 679 O O . GLY A 1 85 ? 11.031 -10.477 6.805 1 83.69 85 GLY A O 1
ATOM 680 N N . GLY A 1 86 ? 10.336 -12.195 8.078 1 85.5 86 GLY A N 1
ATOM 681 C CA . GLY A 1 86 ? 10.602 -13.141 7.016 1 85.5 86 GLY A CA 1
ATOM 682 C C . GLY A 1 86 ? 12.086 -13.406 6.812 1 85.5 86 GLY A C 1
ATOM 683 O O . GLY A 1 86 ? 12.906 -13.086 7.676 1 85.5 86 GLY A O 1
ATOM 684 N N . SER A 1 87 ? 12.367 -14.102 5.711 1 89.5 87 SER A N 1
ATOM 685 C CA . SER A 1 87 ? 13.75 -14.453 5.418 1 89.5 87 SER A CA 1
ATOM 686 C C . SER A 1 87 ? 14.141 -14.047 4 1 89.5 87 SER A C 1
ATOM 688 O O . SER A 1 87 ? 13.406 -14.32 3.049 1 89.5 87 SER A O 1
ATOM 690 N N . LYS A 1 88 ? 15.273 -13.391 3.988 1 91.88 88 LYS A N 1
ATOM 691 C CA . LYS A 1 88 ? 15.82 -13.047 2.682 1 91.88 88 LYS A CA 1
ATOM 692 C C . LYS A 1 88 ? 16.25 -14.297 1.918 1 91.88 88 LYS A C 1
ATOM 694 O O . LYS A 1 88 ? 16.359 -14.273 0.69 1 91.88 88 LYS A O 1
ATOM 699 N N . ILE A 1 89 ? 16.625 -15.281 2.672 1 94.56 89 ILE A N 1
ATOM 700 C CA . ILE A 1 89 ? 17.031 -16.547 2.068 1 94.56 89 ILE A CA 1
ATOM 701 C C . ILE A 1 89 ? 15.797 -17.297 1.559 1 94.56 89 ILE A C 1
ATOM 703 O O . ILE A 1 89 ? 14.82 -17.453 2.287 1 94.56 89 ILE A O 1
ATOM 707 N N . CYS A 1 90 ? 15.93 -17.703 0.41 1 94.44 90 CYS A N 1
ATOM 708 C CA . CYS A 1 90 ? 14.805 -18.391 -0.213 1 94.44 90 CYS A CA 1
ATOM 709 C C . CYS A 1 90 ? 14.469 -19.672 0.54 1 94.44 90 CYS A C 1
ATOM 711 O O . CYS A 1 90 ? 15.297 -20.594 0.609 1 94.44 90 CYS A O 1
ATOM 713 N N . GLN A 1 91 ? 13.227 -19.594 1.062 1 90.88 91 GLN A N 1
ATOM 714 C CA . GLN A 1 91 ? 12.688 -20.766 1.727 1 90.88 91 GLN A CA 1
ATOM 715 C C . GLN A 1 91 ? 11.164 -20.812 1.623 1 90.88 91 GLN A C 1
ATOM 717 O O . GLN A 1 91 ? 10.531 -19.797 1.303 1 90.88 91 GLN A O 1
ATOM 722 N N . LYS A 1 92 ? 10.672 -21.969 1.918 1 85.06 92 LYS A N 1
ATOM 723 C CA . LYS A 1 92 ? 9.219 -22.094 1.889 1 85.06 92 LYS A CA 1
ATOM 724 C C . LYS A 1 92 ? 8.562 -21.188 2.922 1 85.06 92 LYS A C 1
ATOM 726 O O . LYS A 1 92 ? 9.055 -21.047 4.043 1 85.06 92 LYS A O 1
ATOM 731 N N . SER A 1 93 ? 7.504 -20.516 2.443 1 81.56 93 SER A N 1
ATOM 732 C CA . SER A 1 93 ? 6.797 -19.594 3.316 1 81.56 93 SER A CA 1
ATOM 733 C C . SER A 1 93 ? 5.855 -20.328 4.262 1 81.56 93 SER A C 1
ATOM 735 O O . SER A 1 93 ? 5.293 -21.359 3.904 1 81.56 93 SER A O 1
ATOM 737 N N . SER A 1 94 ? 5.688 -19.734 5.375 1 76.88 94 SER A N 1
ATOM 738 C CA . SER A 1 94 ? 4.738 -20.281 6.332 1 76.88 94 SER A CA 1
ATOM 739 C C . SER A 1 94 ? 3.305 -20.172 5.816 1 76.88 94 SER A C 1
ATOM 741 O O . SER A 1 94 ? 2.445 -20.984 6.18 1 76.88 94 SER A O 1
ATOM 743 N N . ASP A 1 95 ? 3.039 -19.25 4.926 1 77.19 95 ASP A N 1
ATOM 744 C CA . ASP A 1 95 ? 1.687 -19 4.438 1 77.19 95 ASP A CA 1
ATOM 745 C C . ASP A 1 95 ? 1.434 -19.75 3.127 1 77.19 95 ASP A C 1
ATOM 747 O O . ASP A 1 95 ? 0.405 -19.547 2.48 1 77.19 95 ASP A O 1
ATOM 751 N N . ASN A 1 96 ? 2.398 -20.547 2.717 1 87.69 96 ASN A N 1
ATOM 752 C CA . ASN A 1 96 ? 2.295 -21.406 1.544 1 87.69 96 ASN A CA 1
ATOM 753 C C . ASN A 1 96 ? 2.18 -20.594 0.258 1 87.69 96 ASN A C 1
ATOM 755 O O . ASN A 1 96 ? 1.529 -21.016 -0.697 1 87.69 96 ASN A O 1
ATOM 759 N N . GLU A 1 97 ? 2.727 -19.375 0.274 1 91.88 97 GLU A N 1
ATOM 760 C CA . GLU A 1 97 ? 2.785 -18.609 -0.965 1 91.88 97 GLU A CA 1
ATOM 761 C C . GLU A 1 97 ? 3.795 -19.203 -1.94 1 91.88 97 GLU A C 1
ATOM 763 O O . GLU A 1 97 ? 4.902 -19.578 -1.545 1 91.88 97 GLU A O 1
ATOM 768 N N . LEU A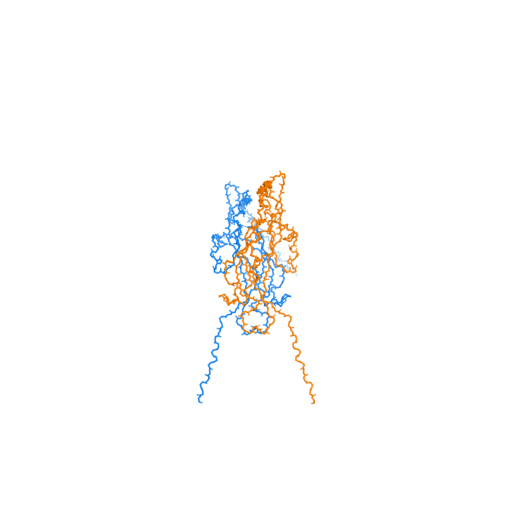 1 98 ? 3.408 -19.312 -3.197 1 94.5 98 LEU A N 1
ATOM 769 C CA . LEU A 1 98 ? 4.332 -19.828 -4.199 1 94.5 98 LEU A CA 1
ATOM 770 C C . LEU A 1 98 ? 5.566 -18.938 -4.312 1 94.5 98 LEU A C 1
ATOM 772 O O . LEU A 1 98 ? 6.656 -19.422 -4.629 1 94.5 98 LEU A O 1
ATOM 776 N N . CYS A 1 99 ? 5.363 -17.641 -4.125 1 95.31 99 CYS A N 1
ATOM 777 C CA . CYS A 1 99 ? 6.438 -16.656 -4.125 1 95.31 99 CYS A CA 1
ATOM 778 C C . CYS A 1 99 ? 6.555 -15.977 -2.766 1 95.31 99 CYS A C 1
ATOM 780 O O . CYS A 1 99 ? 5.973 -14.914 -2.547 1 95.31 99 CYS A O 1
ATOM 782 N N . PRO A 1 100 ? 7.367 -16.594 -1.901 1 93.88 100 PRO A N 1
ATOM 783 C CA . PRO A 1 100 ? 7.48 -16.047 -0.545 1 93.88 100 PRO A CA 1
ATOM 784 C C . PRO A 1 100 ? 8.102 -14.648 -0.518 1 93.88 100 PRO A C 1
ATOM 786 O O . PRO A 1 100 ? 8.828 -14.273 -1.442 1 93.88 100 PRO A O 1
ATOM 789 N N . VAL A 1 101 ? 7.816 -13.984 0.543 1 92.94 101 VAL A N 1
ATOM 790 C CA . VAL A 1 101 ? 8.32 -12.617 0.674 1 92.94 101 VAL A CA 1
ATOM 791 C C . VAL A 1 101 ? 9.047 -12.461 2.008 1 92.94 101 VAL A C 1
ATOM 793 O O . VAL A 1 101 ? 8.859 -13.273 2.924 1 92.94 101 VAL A O 1
ATOM 796 N N . TYR A 1 102 ? 9.914 -11.562 2.08 1 91.06 102 TYR A N 1
ATOM 797 C CA . TYR A 1 102 ? 10.406 -11.023 3.342 1 91.06 102 TYR A CA 1
ATOM 798 C C . TYR A 1 102 ? 10.062 -9.547 3.479 1 91.06 102 TYR A C 1
ATOM 800 O O . TYR A 1 102 ? 9.734 -8.883 2.492 1 91.06 102 TYR A O 1
ATOM 808 N N . TYR A 1 103 ? 10.023 -9.047 4.68 1 88.94 103 TYR A N 1
ATOM 809 C CA . TYR A 1 103 ? 9.531 -7.703 4.953 1 88.94 103 TYR A CA 1
ATOM 810 C C . TYR A 1 103 ? 10.68 -6.758 5.289 1 88.94 103 TYR A C 1
ATOM 812 O O . TYR A 1 103 ? 11.625 -7.141 5.992 1 88.94 103 TYR A O 1
ATOM 820 N N . VAL A 1 104 ? 10.492 -5.562 4.73 1 92.31 104 VAL A N 1
ATOM 821 C CA . VAL A 1 104 ? 11.523 -4.539 4.875 1 92.31 104 VAL A CA 1
ATOM 822 C C . VAL A 1 104 ? 10.891 -3.23 5.34 1 92.31 104 VAL A C 1
ATOM 824 O O . VAL A 1 104 ? 9.891 -2.779 4.77 1 92.31 104 VAL A O 1
ATOM 827 N N . LEU A 1 105 ? 11.445 -2.703 6.414 1 89.5 105 LEU A N 1
ATOM 828 C CA . LEU A 1 105 ? 11.078 -1.338 6.777 1 89.5 105 LEU A CA 1
ATOM 829 C C . LEU A 1 105 ? 11.906 -0.327 5.992 1 89.5 105 LEU A C 1
ATOM 831 O O . LEU A 1 105 ? 13.133 -0.286 6.125 1 89.5 105 LEU A O 1
ATOM 835 N N . ASN A 1 106 ? 11.234 0.343 5.121 1 92.12 106 ASN A N 1
ATOM 836 C CA . ASN A 1 106 ? 11.812 1.43 4.34 1 92.12 106 ASN A CA 1
ATOM 837 C C . ASN A 1 106 ? 11.688 2.768 5.062 1 92.12 106 ASN A C 1
ATOM 839 O O . ASN A 1 106 ? 10.594 3.316 5.184 1 92.12 106 ASN A O 1
ATOM 843 N N . VAL A 1 107 ? 12.938 3.363 5.492 1 91.69 107 VAL A N 1
ATOM 844 C CA . VAL A 1 107 ? 12.898 4.57 6.312 1 91.69 107 VAL A CA 1
ATOM 845 C C . VAL A 1 107 ? 13.68 5.688 5.625 1 91.69 107 VAL A C 1
ATOM 847 O O . VAL A 1 107 ? 14.812 5.477 5.176 1 91.69 107 VAL A O 1
ATOM 850 N N . ASP A 1 108 ? 13.055 6.785 5.508 1 93.31 108 ASP A N 1
ATOM 851 C CA . ASP A 1 108 ? 13.68 8.008 5.016 1 93.31 108 ASP A CA 1
ATOM 852 C C . ASP A 1 108 ? 13.18 9.227 5.781 1 93.31 108 ASP A C 1
ATOM 854 O O . ASP A 1 108 ? 12.023 9.617 5.652 1 93.31 108 ASP A O 1
ATOM 858 N N . GLU A 1 109 ? 14.055 9.93 6.477 1 91.19 109 GLU A N 1
ATOM 859 C CA . GLU A 1 109 ? 13.664 11.039 7.34 1 91.19 109 GLU A CA 1
ATOM 860 C C . GLU A 1 109 ? 13.258 12.258 6.516 1 91.19 109 GLU A C 1
ATOM 862 O O . GLU A 1 109 ? 12.641 13.195 7.039 1 91.19 109 GLU A O 1
ATOM 867 N N . ASN A 1 110 ? 13.617 12.242 5.25 1 92.31 110 ASN A N 1
ATOM 868 C CA . ASN A 1 110 ? 13.305 13.383 4.391 1 92.31 110 ASN A CA 1
ATOM 869 C C . ASN A 1 110 ? 11.961 13.195 3.688 1 92.31 110 ASN A C 1
ATOM 871 O O . ASN A 1 110 ? 11.641 13.922 2.748 1 92.31 110 ASN A O 1
ATOM 875 N N . ARG A 1 111 ? 11.156 12.242 4.195 1 89.94 111 ARG A N 1
ATOM 876 C CA . ARG A 1 111 ? 9.883 11.891 3.564 1 89.94 111 ARG A CA 1
ATOM 877 C C . ARG A 1 111 ? 8.758 11.859 4.586 1 89.94 111 ARG A C 1
ATOM 879 O O . ARG A 1 111 ? 8.969 11.5 5.746 1 89.94 111 ARG A O 1
ATOM 886 N N . ILE A 1 112 ? 7.5 12.227 4.137 1 82.88 112 ILE A N 1
ATOM 887 C CA . ILE A 1 112 ? 6.277 12.078 4.918 1 82.88 112 ILE A CA 1
ATOM 888 C C . ILE A 1 112 ? 5.242 11.297 4.113 1 82.88 112 ILE A C 1
ATOM 890 O O . ILE A 1 112 ? 4.77 11.766 3.076 1 82.88 112 ILE A O 1
ATOM 894 N N . PRO A 1 113 ? 4.906 10.18 4.633 1 82.25 113 PRO A N 1
ATOM 895 C CA . PRO A 1 113 ? 5.41 9.547 5.852 1 82.25 113 PRO A CA 1
ATOM 896 C C . PRO A 1 113 ? 6.855 9.078 5.711 1 82.25 113 PRO A C 1
ATOM 898 O O . PRO A 1 113 ? 7.344 8.883 4.598 1 82.25 113 PRO A O 1
ATOM 901 N N . ASN A 1 114 ? 7.52 8.836 6.883 1 86.44 114 ASN A N 1
ATOM 902 C CA . ASN A 1 114 ? 8.953 8.57 6.801 1 86.44 114 ASN A CA 1
ATOM 903 C C . ASN A 1 114 ? 9.242 7.07 6.742 1 86.44 114 ASN A C 1
ATOM 905 O O . ASN A 1 114 ? 10.398 6.656 6.684 1 86.44 114 ASN A O 1
ATOM 909 N N . SER A 1 115 ? 8.172 6.312 6.824 1 85.81 115 SER A N 1
ATOM 910 C CA . SER A 1 115 ? 8.453 4.883 6.801 1 85.81 115 SER A CA 1
ATOM 911 C C . SER A 1 115 ? 7.348 4.113 6.082 1 85.81 115 SER A C 1
ATOM 913 O O . SER A 1 115 ? 6.18 4.508 6.133 1 85.81 115 SER A O 1
ATOM 915 N N . PHE A 1 116 ? 7.742 3.02 5.367 1 85.94 116 PHE A N 1
ATOM 916 C CA . PHE A 1 116 ? 6.859 2.062 4.707 1 85.94 116 PHE A CA 1
ATOM 917 C C . PHE A 1 116 ? 7.281 0.632 5.027 1 85.94 116 PHE A C 1
ATOM 919 O O . PHE A 1 116 ? 8.477 0.331 5.09 1 85.94 116 PHE A O 1
ATOM 926 N N . LEU A 1 117 ? 6.305 -0.112 5.25 1 85.88 117 LEU A N 1
ATOM 927 C CA . LEU A 1 117 ? 6.562 -1.547 5.262 1 85.88 117 LEU A CA 1
ATOM 928 C C . LEU A 1 117 ? 6.469 -2.125 3.852 1 85.88 117 LEU A C 1
ATOM 930 O O . LEU A 1 117 ? 5.465 -1.932 3.164 1 85.88 117 LEU A O 1
ATOM 934 N N . GLU A 1 118 ? 7.477 -2.73 3.469 1 89.69 118 GLU A N 1
ATOM 935 C CA . GLU A 1 118 ? 7.527 -3.318 2.133 1 89.69 118 GLU A CA 1
ATOM 936 C C . GLU A 1 118 ? 7.586 -4.844 2.203 1 89.69 118 GLU A C 1
ATOM 938 O O . GLU A 1 118 ? 8 -5.406 3.217 1 89.69 118 GLU A O 1
ATOM 943 N N . ALA A 1 119 ? 7.082 -5.445 1.175 1 90.75 119 ALA A N 1
ATOM 944 C CA . ALA A 1 119 ? 7.188 -6.891 0.97 1 90.75 119 ALA A CA 1
ATOM 945 C C . ALA A 1 119 ? 7.926 -7.207 -0.328 1 90.75 119 ALA A C 1
ATOM 947 O O . ALA A 1 119 ? 7.496 -6.801 -1.409 1 90.75 119 ALA A O 1
ATOM 948 N N . VAL A 1 120 ? 9.039 -7.965 -0.16 1 94.12 120 VAL A N 1
ATOM 949 C CA . VAL A 1 120 ? 9.938 -8.195 -1.286 1 94.12 120 VAL A CA 1
ATOM 950 C C . VAL A 1 120 ? 10.102 -9.695 -1.518 1 94.12 120 VAL A C 1
ATOM 952 O O . VAL A 1 120 ? 10.125 -10.477 -0.564 1 94.12 120 VAL A O 1
ATOM 955 N N . CYS A 1 121 ? 10.273 -10.055 -2.775 1 96.25 121 CYS A N 1
ATOM 956 C CA . CYS A 1 121 ? 10.438 -11.469 -3.096 1 96.25 121 CYS A CA 1
ATOM 957 C C . CYS A 1 121 ? 11.664 -12.047 -2.41 1 96.25 121 CYS A C 1
ATOM 959 O O . CYS A 1 121 ? 12.758 -11.477 -2.5 1 96.25 121 CYS A O 1
ATOM 961 N N . SER A 1 122 ? 11.461 -13.188 -1.751 1 95.5 122 SER A N 1
ATOM 962 C CA . SER A 1 122 ? 12.594 -13.945 -1.214 1 95.5 122 SER A CA 1
ATOM 963 C C . SER A 1 122 ? 13.164 -14.898 -2.258 1 95.5 122 SER A C 1
ATOM 965 O O . SER A 1 122 ? 14.336 -15.273 -2.184 1 95.5 122 SER A O 1
ATOM 967 N N . CYS A 1 123 ? 12.344 -15.281 -3.121 1 95.19 123 CYS A N 1
ATOM 968 C CA . CYS A 1 123 ? 12.711 -16.266 -4.129 1 95.19 123 CYS A CA 1
ATOM 969 C C . CYS A 1 123 ? 12.492 -15.719 -5.535 1 95.19 123 CYS A C 1
ATOM 971 O O . CYS A 1 123 ? 11.562 -14.945 -5.762 1 95.19 123 CYS A O 1
ATOM 973 N N . ALA A 1 124 ? 13.32 -16.188 -6.484 1 94.12 124 ALA A N 1
ATOM 974 C CA . ALA A 1 124 ? 13.172 -15.781 -7.879 1 94.12 124 ALA A CA 1
ATOM 975 C C . ALA A 1 124 ? 12.211 -16.703 -8.625 1 94.12 124 ALA A C 1
ATOM 977 O O . ALA A 1 124 ? 11.703 -16.344 -9.688 1 94.12 124 ALA A O 1
ATOM 978 N N . TRP A 1 125 ? 12 -17.891 -7.992 1 93.88 125 TRP A N 1
ATOM 979 C CA . TRP A 1 125 ? 11.141 -18.891 -8.617 1 93.88 125 TRP A CA 1
ATOM 980 C C . TRP A 1 125 ? 10.125 -19.438 -7.609 1 93.88 125 TRP A C 1
ATOM 982 O O . TRP A 1 125 ? 10.398 -19.484 -6.406 1 93.88 125 TRP A O 1
ATOM 992 N N . PRO A 1 126 ? 8.953 -19.859 -8.141 1 94.19 126 PRO A N 1
ATOM 993 C CA . PRO A 1 126 ? 7.945 -20.406 -7.223 1 94.19 126 PRO A CA 1
ATOM 994 C C . PRO A 1 126 ? 8.43 -21.656 -6.492 1 94.19 126 PRO A C 1
ATOM 996 O O . PRO A 1 126 ? 9.141 -22.469 -7.074 1 94.19 126 PRO A O 1
ATOM 999 N N . GLN A 1 127 ? 7.938 -21.734 -5.23 1 91.38 127 GLN A N 1
ATOM 1000 C CA . GLN A 1 127 ? 8.344 -22.859 -4.395 1 91.38 127 GLN A CA 1
ATOM 1001 C C . GLN A 1 127 ? 7.379 -24.031 -4.547 1 91.38 127 GLN A C 1
ATOM 1003 O O . GLN A 1 127 ? 6.766 -24.469 -3.57 1 91.38 127 GLN A O 1
ATOM 1008 N N . MET A 1 128 ? 7.34 -24.516 -5.723 1 89 128 MET A N 1
ATOM 1009 C CA . MET A 1 128 ? 6.531 -25.688 -6.074 1 89 128 MET A CA 1
ATOM 1010 C C . MET A 1 128 ? 7.223 -26.531 -7.141 1 89 128 MET A C 1
ATOM 1012 O O . MET A 1 128 ? 7.539 -26.031 -8.219 1 89 128 MET A O 1
ATOM 1016 N N . ASP A 1 129 ? 7.336 -27.797 -6.922 1 86.25 129 ASP A N 1
ATOM 1017 C CA . ASP A 1 129 ? 8.148 -28.688 -7.742 1 86.25 129 ASP A CA 1
ATOM 1018 C C . ASP A 1 129 ? 7.633 -28.734 -9.18 1 86.25 129 ASP A C 1
ATOM 1020 O O . ASP A 1 129 ? 8.414 -28.766 -10.125 1 86.25 129 ASP A O 1
ATOM 1024 N N . ILE A 1 130 ? 6.352 -28.75 -9.352 1 85.69 130 ILE A N 1
ATOM 1025 C CA . ILE A 1 130 ? 5.77 -28.922 -10.672 1 85.69 130 ILE A CA 1
ATOM 1026 C C . ILE A 1 130 ? 6.117 -27.734 -11.555 1 85.69 130 ILE A C 1
ATOM 1028 O O . ILE A 1 130 ? 6.055 -27.828 -12.789 1 85.69 130 ILE A O 1
ATOM 1032 N N . LEU A 1 131 ? 6.582 -26.609 -10.898 1 87.38 131 LEU A N 1
ATOM 1033 C CA . LEU A 1 131 ? 6.832 -25.391 -11.656 1 87.38 131 LEU A CA 1
ATOM 1034 C C . LEU A 1 131 ? 8.32 -25.234 -11.953 1 87.38 131 LEU A C 1
ATOM 1036 O O . LEU A 1 131 ? 8.719 -24.297 -12.648 1 87.38 131 LEU A O 1
ATOM 1040 N N . LYS A 1 132 ? 9.172 -26.062 -11.531 1 82.56 132 LYS A N 1
ATOM 1041 C CA . LYS A 1 132 ? 10.617 -25.953 -11.672 1 82.56 132 LYS A CA 1
ATOM 1042 C C . LYS A 1 132 ? 11.031 -25.953 -13.141 1 82.56 132 LYS A C 1
ATOM 1044 O O . LYS A 1 132 ? 12 -25.297 -13.523 1 82.56 132 LYS A O 1
ATOM 1049 N N . ASP A 1 133 ? 10.297 -26.609 -13.93 1 80.25 133 ASP A N 1
ATOM 1050 C CA . ASP A 1 133 ? 10.664 -26.719 -15.336 1 80.25 133 ASP A CA 1
ATOM 1051 C C . ASP A 1 133 ? 9.875 -25.734 -16.188 1 80.25 133 ASP A C 1
ATOM 1053 O O . ASP A 1 133 ? 9.789 -25.891 -17.406 1 80.25 133 ASP A O 1
ATOM 1057 N N . THR A 1 134 ? 9.188 -24.875 -15.555 1 82.25 134 THR A N 1
ATOM 1058 C CA . THR A 1 134 ? 8.43 -23.875 -16.281 1 82.25 134 THR A CA 1
ATOM 1059 C C . THR A 1 134 ? 9.164 -22.531 -16.266 1 82.25 134 THR A C 1
ATOM 1061 O O . THR A 1 134 ? 10.219 -22.406 -15.648 1 82.25 134 THR A O 1
ATOM 1064 N N . ARG A 1 135 ? 8.695 -21.578 -17.078 1 86.38 135 ARG A N 1
ATOM 1065 C CA . ARG A 1 135 ? 9.289 -20.25 -17.156 1 86.38 135 ARG A CA 1
ATOM 1066 C C . ARG A 1 135 ? 8.57 -19.281 -16.219 1 86.38 135 ARG A C 1
ATOM 1068 O O . ARG A 1 135 ? 8.477 -18.078 -16.516 1 86.38 135 ARG A O 1
ATOM 1075 N N . VAL A 1 136 ? 8.039 -19.922 -15.125 1 92.56 136 VAL A N 1
ATOM 1076 C CA . VAL A 1 136 ? 7.355 -19.047 -14.172 1 92.56 136 VAL A CA 1
ATOM 1077 C C . VAL A 1 136 ? 8.383 -18.375 -13.258 1 92.56 136 VAL A C 1
ATOM 1079 O O . VAL A 1 136 ? 9.297 -19.031 -12.758 1 92.56 136 VAL A O 1
ATOM 1082 N N . GLU A 1 137 ? 8.266 -17.094 -13.078 1 94.19 137 GLU A N 1
ATOM 1083 C CA . GLU A 1 137 ? 9.18 -16.344 -12.227 1 94.19 137 GLU A CA 1
ATOM 1084 C C . GLU A 1 137 ? 8.422 -15.555 -11.164 1 94.19 137 GLU A C 1
ATOM 1086 O O . GLU A 1 137 ? 7.238 -15.242 -11.344 1 94.19 137 GLU A O 1
ATOM 1091 N N . CYS A 1 138 ? 9.141 -15.32 -10.07 1 95.31 138 CYS A N 1
ATOM 1092 C CA . CYS A 1 138 ? 8.602 -14.438 -9.039 1 95.31 138 CYS A CA 1
ATOM 1093 C C . CYS A 1 138 ? 9.109 -13.016 -9.227 1 95.31 138 CYS A C 1
ATOM 1095 O O . CYS A 1 138 ? 10.312 -12.797 -9.383 1 95.31 138 CYS A O 1
ATOM 1097 N N . GLN A 1 139 ? 8.172 -12.055 -9.188 1 93.44 139 GLN A N 1
ATOM 1098 C CA . GLN A 1 139 ? 8.547 -10.656 -9.383 1 93.44 139 GLN A CA 1
ATOM 1099 C C . GLN A 1 139 ? 7.914 -9.766 -8.32 1 93.44 139 GLN A C 1
ATOM 1101 O O . GLN A 1 139 ? 6.711 -9.859 -8.062 1 93.44 139 GLN A O 1
ATOM 1106 N N . THR A 1 140 ? 8.742 -8.938 -7.75 1 93.75 140 THR A N 1
ATOM 1107 C CA . THR A 1 140 ? 8.242 -7.949 -6.797 1 93.75 140 THR A CA 1
ATOM 1108 C C . THR A 1 140 ? 7.379 -6.91 -7.5 1 93.75 140 THR A C 1
ATOM 1110 O O . THR A 1 140 ? 7.723 -6.441 -8.586 1 93.75 140 THR A O 1
ATOM 1113 N N . LYS A 1 141 ? 6.25 -6.637 -6.852 1 89.81 141 LYS A N 1
ATOM 1114 C CA . LYS A 1 141 ? 5.344 -5.637 -7.41 1 89.81 141 LYS A CA 1
ATOM 1115 C C . LYS A 1 141 ? 5.48 -4.305 -6.68 1 89.81 141 LYS A C 1
ATOM 1117 O O . LYS A 1 141 ? 5.621 -4.273 -5.457 1 89.81 141 LYS A O 1
ATOM 1122 N N . ASN A 1 142 ? 5.293 -3.215 -7.496 1 86.06 142 ASN A N 1
ATOM 1123 C CA . ASN A 1 142 ? 5.371 -1.863 -6.949 1 86.06 142 ASN A CA 1
ATOM 1124 C C . ASN A 1 142 ? 3.998 -1.197 -6.906 1 86.06 142 ASN A C 1
ATOM 1126 O O . ASN A 1 142 ? 3.182 -1.387 -7.809 1 86.06 142 ASN A O 1
ATOM 1130 N N . TYR A 1 143 ? 3.814 -0.516 -5.812 1 83.56 143 TYR A N 1
ATOM 1131 C CA . TYR A 1 143 ? 2.689 0.395 -5.633 1 83.56 143 TYR A CA 1
ATOM 1132 C C . TYR A 1 143 ? 3.168 1.838 -5.523 1 83.56 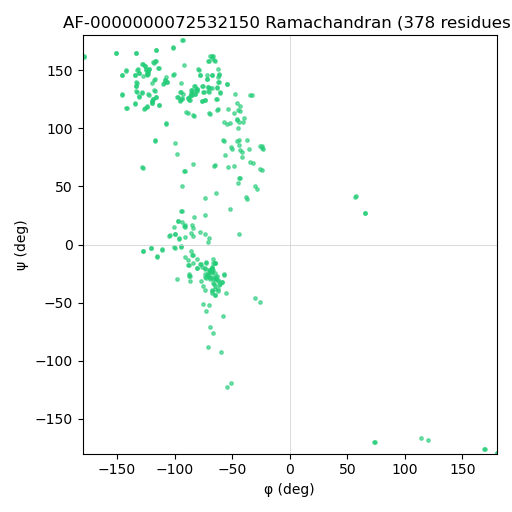143 TYR A C 1
ATOM 1134 O O . TYR A 1 143 ? 3.945 2.176 -4.629 1 83.56 143 TYR A O 1
ATOM 1142 N N . TYR A 1 144 ? 2.678 2.66 -6.465 1 81.31 144 TYR A N 1
ATOM 1143 C CA . TYR A 1 144 ? 3.123 4.047 -6.422 1 81.31 144 TYR A CA 1
ATOM 1144 C C . TYR A 1 144 ? 2.219 4.887 -5.523 1 81.31 144 TYR A C 1
ATOM 1146 O O . TYR A 1 144 ? 0.998 4.883 -5.688 1 81.31 144 TYR A O 1
ATOM 1154 N N . THR A 1 145 ? 2.863 5.516 -4.625 1 80.56 145 THR A N 1
ATOM 1155 C CA . THR A 1 145 ? 2.129 6.387 -3.715 1 80.56 145 THR A CA 1
ATOM 1156 C C . THR A 1 145 ? 2.711 7.801 -3.732 1 80.56 145 THR A C 1
ATOM 1158 O O . THR A 1 145 ? 3.863 7.996 -4.121 1 80.56 145 THR A O 1
ATOM 1161 N N . LYS A 1 146 ? 1.822 8.695 -3.48 1 81.44 146 LYS A N 1
ATOM 1162 C CA . LYS A 1 146 ? 2.283 10.07 -3.367 1 81.44 146 LYS A CA 1
ATOM 1163 C C . LYS A 1 146 ? 2.781 10.375 -1.956 1 81.44 146 LYS A C 1
ATOM 1165 O O . LYS A 1 146 ? 2.121 10.031 -0.973 1 81.44 146 LYS A O 1
ATOM 1170 N N . VAL A 1 147 ? 3.949 11.008 -1.854 1 85.12 147 VAL A N 1
ATOM 1171 C CA . VAL A 1 147 ? 4.551 11.375 -0.577 1 85.12 147 VAL A CA 1
ATOM 1172 C C . VAL A 1 147 ? 5.039 12.82 -0.634 1 85.12 147 VAL A C 1
ATOM 1174 O O . VAL A 1 147 ? 5.102 13.422 -1.711 1 85.12 147 VAL A O 1
ATOM 1177 N N . LEU A 1 148 ? 5.316 13.383 0.547 1 87.56 148 LEU A N 1
ATOM 1178 C CA . LEU A 1 148 ? 6.012 14.664 0.626 1 87.56 148 LEU A CA 1
ATOM 1179 C C . LEU A 1 148 ? 7.5 14.461 0.874 1 87.56 148 LEU A C 1
ATOM 1181 O O . LEU A 1 148 ? 7.887 13.773 1.821 1 87.56 148 LEU A O 1
ATOM 1185 N N . ARG A 1 149 ? 8.266 15.086 0.007 1 92 149 ARG A N 1
ATOM 1186 C CA . ARG A 1 149 ? 9.711 14.969 0.169 1 92 149 ARG A CA 1
ATOM 1187 C C . ARG A 1 149 ? 10.359 16.344 0.271 1 92 149 ARG A C 1
ATOM 1189 O O . ARG A 1 149 ? 9.938 17.297 -0.401 1 92 149 ARG A O 1
ATOM 1196 N N . ARG A 1 150 ? 11.43 16.312 1.083 1 93.19 150 ARG A N 1
ATOM 1197 C CA . ARG A 1 150 ? 12.297 17.5 1.094 1 93.19 150 ARG A CA 1
ATOM 1198 C C . ARG A 1 150 ? 13.078 17.609 -0.209 1 93.19 150 ARG A C 1
ATOM 1200 O O . ARG A 1 150 ? 13.664 16.625 -0.675 1 93.19 150 ARG A O 1
ATOM 1207 N N . THR A 1 151 ? 13.023 18.812 -0.737 1 94.25 151 THR A N 1
ATOM 1208 C CA . THR A 1 151 ? 13.75 18.984 -1.994 1 94.25 151 THR A CA 1
ATOM 1209 C C . THR A 1 151 ? 14.695 20.172 -1.915 1 94.25 151 THR A C 1
ATOM 1211 O O . THR A 1 151 ? 15.43 20.469 -2.865 1 94.25 151 THR A O 1
ATOM 1214 N N . GLY A 1 152 ? 14.641 20.875 -0.855 1 93.75 152 GLY A N 1
ATOM 1215 C CA . GLY A 1 152 ? 15.508 22.031 -0.714 1 93.75 152 GLY A CA 1
ATOM 1216 C C . GLY A 1 152 ? 15.312 22.766 0.603 1 93.75 152 GLY A C 1
ATOM 1217 O O . GLY A 1 152 ? 14.648 22.25 1.507 1 93.75 152 GLY A O 1
ATOM 1218 N N . CYS A 1 153 ? 16.125 23.844 0.688 1 92.31 153 CYS A N 1
ATOM 1219 C CA . CYS A 1 153 ? 16.031 24.75 1.833 1 92.31 153 CYS A CA 1
ATOM 1220 C C . CYS A 1 153 ? 15.781 26.188 1.382 1 92.31 153 CYS A C 1
ATOM 1222 O O . CYS A 1 153 ? 16.531 26.719 0.562 1 92.31 153 CYS A O 1
ATOM 1224 N N . ASP A 1 154 ? 14.664 26.672 1.843 1 91.31 154 ASP A N 1
ATOM 1225 C CA . ASP A 1 154 ? 14.391 28.094 1.611 1 91.31 154 ASP A CA 1
ATOM 1226 C C . ASP A 1 154 ? 15.32 28.969 2.443 1 91.31 154 ASP A C 1
ATOM 1228 O O . ASP A 1 154 ? 15.148 29.078 3.658 1 91.31 154 ASP A O 1
ATOM 1232 N N . GLU A 1 155 ? 16.156 29.656 1.899 1 88.88 155 GLU A N 1
ATOM 1233 C CA . GLU A 1 155 ? 17.188 30.438 2.582 1 88.88 155 GLU A CA 1
ATOM 1234 C C . GLU A 1 155 ? 16.578 31.688 3.242 1 88.88 155 GLU A C 1
ATOM 1236 O O . GLU A 1 155 ? 17.125 32.188 4.223 1 88.88 155 GLU A O 1
ATOM 1241 N N . GLU A 1 156 ? 15.531 32.125 2.658 1 90.12 156 GLU A N 1
ATOM 1242 C CA . GLU A 1 156 ? 14.898 33.312 3.213 1 90.12 156 GLU A CA 1
ATOM 1243 C C . GLU A 1 156 ? 14.297 33.031 4.586 1 90.12 156 GLU A C 1
ATOM 1245 O O . GLU A 1 156 ? 14.438 33.844 5.512 1 90.12 156 GLU A O 1
ATOM 1250 N N . HIS A 1 157 ? 13.672 31.875 4.707 1 89.25 157 HIS A N 1
ATOM 1251 C CA . HIS A 1 157 ? 12.969 31.547 5.941 1 89.25 157 HIS A CA 1
ATOM 1252 C C . HIS A 1 157 ? 13.68 30.422 6.699 1 89.25 157 HIS A C 1
ATOM 1254 O O . HIS A 1 157 ? 13.289 30.078 7.816 1 89.25 157 HIS A O 1
ATOM 1260 N N . ASN A 1 158 ? 14.766 29.875 6.074 1 91.12 158 ASN A N 1
ATOM 1261 C CA . ASN A 1 158 ? 15.516 28.781 6.664 1 91.12 158 ASN A CA 1
ATOM 1262 C C . ASN A 1 158 ? 14.617 27.578 6.945 1 91.12 158 ASN A C 1
ATOM 1264 O O . ASN A 1 158 ? 14.633 27.031 8.047 1 91.12 158 ASN A O 1
ATOM 1268 N N . THR A 1 159 ? 13.719 27.25 6.043 1 92.6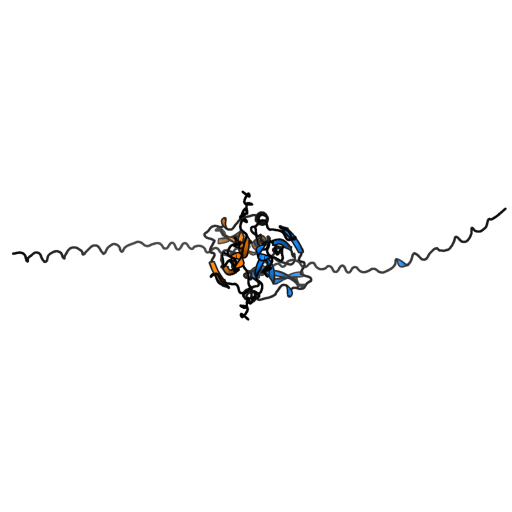2 159 THR A N 1
ATOM 1269 C CA . THR A 1 159 ? 12.812 26.109 6.156 1 92.62 159 THR A CA 1
ATOM 1270 C C . THR A 1 159 ? 12.977 25.172 4.969 1 92.62 159 THR A C 1
ATOM 1272 O O . THR A 1 159 ? 13.305 25.609 3.865 1 92.62 159 THR A O 1
ATOM 1275 N N . PHE A 1 160 ? 12.703 23.938 5.277 1 92.88 160 PHE A N 1
ATOM 1276 C CA . PHE A 1 160 ? 12.758 22.953 4.203 1 92.88 160 PHE A CA 1
ATOM 1277 C C . PHE A 1 160 ? 11.648 23.203 3.186 1 92.88 160 PHE A C 1
ATOM 1279 O O . PHE A 1 160 ? 10.555 23.625 3.547 1 92.88 160 PHE A O 1
ATOM 1286 N N . ILE A 1 161 ? 12.016 22.906 1.942 1 92.94 161 ILE A N 1
ATOM 1287 C CA . ILE A 1 161 ? 11.031 22.891 0.869 1 92.94 161 ILE A CA 1
ATOM 1288 C C . ILE A 1 161 ? 10.531 21.453 0.658 1 92.94 161 ILE A C 1
ATOM 1290 O O . ILE A 1 161 ? 11.328 20.531 0.477 1 92.94 161 ILE A O 1
ATOM 1294 N N . TYR A 1 162 ? 9.195 21.328 0.757 1 91.25 162 TYR A N 1
ATOM 1295 C CA . TYR A 1 162 ? 8.578 20.031 0.522 1 91.25 162 TYR A CA 1
ATOM 1296 C C . TYR A 1 162 ? 7.812 20.016 -0.794 1 91.25 162 TYR A C 1
ATOM 1298 O O . TYR A 1 162 ? 7.152 21 -1.144 1 91.25 162 TYR A O 1
ATOM 1306 N N . GLU A 1 163 ? 7.91 18.875 -1.485 1 89.81 163 GLU A N 1
ATOM 1307 C CA . GLU A 1 163 ? 7.148 18.656 -2.713 1 89.81 163 GLU A CA 1
ATOM 1308 C C . GLU A 1 163 ? 6.496 17.281 -2.727 1 89.81 163 GLU A C 1
ATOM 1310 O O . GLU A 1 163 ? 7.043 16.328 -2.17 1 89.81 163 GLU A O 1
ATOM 1315 N N . ALA A 1 164 ? 5.289 17.25 -3.352 1 87.25 164 ALA A N 1
ATOM 1316 C CA . ALA A 1 164 ? 4.629 15.961 -3.561 1 87.25 164 ALA A CA 1
ATOM 1317 C C . ALA A 1 164 ? 5.309 15.164 -4.672 1 87.25 164 ALA A C 1
ATOM 1319 O O . ALA A 1 164 ? 5.488 15.672 -5.781 1 87.25 164 ALA A O 1
ATOM 1320 N N . VAL A 1 165 ? 5.707 13.977 -4.316 1 88.06 165 VAL A N 1
ATOM 1321 C CA . VAL A 1 165 ? 6.48 13.156 -5.238 1 88.06 165 VAL A CA 1
ATOM 1322 C C . VAL A 1 165 ? 5.918 11.734 -5.258 1 88.06 165 VAL A C 1
ATOM 1324 O O . VAL A 1 165 ? 5.543 11.195 -4.215 1 88.06 165 VAL A O 1
ATOM 1327 N N . TRP A 1 166 ? 5.816 11.195 -6.477 1 84.19 166 TRP A N 1
ATOM 1328 C CA . TRP A 1 166 ? 5.441 9.789 -6.598 1 84.19 166 TRP A CA 1
ATOM 1329 C C . TRP A 1 166 ? 6.648 8.883 -6.367 1 84.19 166 TRP A C 1
ATOM 1331 O O . TRP A 1 166 ? 7.738 9.148 -6.883 1 84.19 166 TRP A O 1
ATOM 1341 N N . GLU A 1 167 ? 6.387 7.875 -5.543 1 87.75 167 GLU A N 1
ATOM 1342 C CA . GLU A 1 167 ? 7.461 6.914 -5.312 1 87.75 167 GLU A CA 1
ATOM 1343 C C . GLU A 1 167 ? 6.914 5.492 -5.211 1 87.75 167 GLU A C 1
ATOM 1345 O O . GLU A 1 167 ? 5.797 5.281 -4.734 1 87.75 167 GLU A O 1
ATOM 1350 N N . PRO A 1 168 ? 7.707 4.516 -5.617 1 86.75 168 PRO A N 1
ATOM 1351 C CA . PRO A 1 168 ? 7.266 3.119 -5.551 1 86.75 168 PRO A CA 1
ATOM 1352 C C . PRO A 1 168 ? 7.461 2.504 -4.164 1 86.75 168 PRO A C 1
ATOM 1354 O O . PRO A 1 168 ? 8.453 2.793 -3.49 1 86.75 168 PRO A O 1
ATOM 1357 N N . VAL A 1 169 ? 6.488 1.802 -3.74 1 87.69 169 VAL A N 1
ATOM 1358 C CA . VAL A 1 169 ? 6.562 0.949 -2.559 1 87.69 169 VAL A CA 1
ATOM 1359 C C . VAL A 1 169 ? 6.371 -0.512 -2.963 1 87.69 169 VAL A C 1
ATOM 1361 O O . VAL A 1 169 ? 5.41 -0.85 -3.66 1 87.69 169 VAL A O 1
ATOM 1364 N N . ARG A 1 170 ? 7.297 -1.375 -2.57 1 90.5 170 ARG A N 1
ATOM 1365 C CA . ARG A 1 170 ? 7.188 -2.791 -2.9 1 90.5 170 ARG A CA 1
ATOM 1366 C C . ARG A 1 170 ? 6.156 -3.482 -2.016 1 90.5 170 ARG A C 1
ATOM 1368 O O . ARG A 1 170 ? 6.293 -3.498 -0.791 1 90.5 170 ARG A O 1
ATOM 1375 N N . ILE A 1 171 ? 5.184 -4.094 -2.684 1 87.88 171 ILE A N 1
ATOM 1376 C CA . ILE A 1 171 ? 4.031 -4.449 -1.863 1 87.88 171 ILE A CA 1
ATOM 1377 C C . ILE A 1 171 ? 3.816 -5.961 -1.897 1 87.88 171 ILE A C 1
ATOM 1379 O O . ILE A 1 171 ? 2.912 -6.48 -1.239 1 87.88 171 ILE A O 1
ATOM 1383 N N . GLY A 1 172 ? 4.625 -6.641 -2.674 1 90.62 172 GLY A N 1
ATOM 1384 C CA . GLY A 1 172 ? 4.414 -8.078 -2.746 1 90.62 172 GLY A CA 1
ATOM 1385 C C . GLY A 1 172 ? 5.223 -8.742 -3.842 1 90.62 172 GLY A C 1
ATOM 1386 O O . GLY A 1 172 ? 6.012 -8.086 -4.523 1 90.62 172 GLY A O 1
ATOM 1387 N N . CYS A 1 173 ? 4.926 -10.055 -3.92 1 93.38 173 CYS A N 1
ATOM 1388 C CA . CYS A 1 173 ? 5.629 -10.891 -4.887 1 93.38 173 CYS A CA 1
ATOM 1389 C C . CYS A 1 173 ? 4.66 -11.797 -5.637 1 93.38 173 CYS A C 1
ATOM 1391 O O . CYS A 1 173 ? 3.957 -12.602 -5.027 1 93.38 173 CYS A O 1
ATOM 1393 N N . VAL A 1 174 ? 4.668 -11.617 -6.961 1 94.12 174 VAL A N 1
ATOM 1394 C CA . VAL A 1 174 ? 3.68 -12.352 -7.746 1 94.12 174 VAL A CA 1
ATOM 1395 C C . VAL A 1 174 ? 4.387 -13.289 -8.719 1 94.12 174 VAL A C 1
ATOM 1397 O O . VAL A 1 174 ? 5.547 -13.07 -9.07 1 94.12 174 VAL A O 1
ATOM 1400 N N . ALA A 1 175 ? 3.65 -14.312 -9.102 1 95.19 175 ALA A N 1
ATOM 1401 C CA . ALA A 1 175 ? 4.168 -15.281 -10.062 1 95.19 175 ALA A CA 1
ATOM 1402 C C . ALA A 1 175 ? 3.762 -14.914 -11.484 1 95.19 175 ALA A C 1
ATOM 1404 O O . ALA A 1 175 ? 2.576 -14.742 -11.773 1 95.19 175 ALA A O 1
ATOM 1405 N N . LEU A 1 176 ? 4.781 -14.805 -12.344 1 93.56 176 LEU A N 1
ATOM 1406 C CA . LEU A 1 176 ? 4.55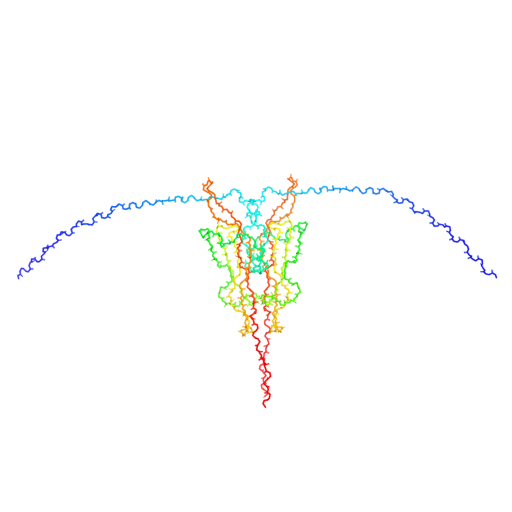5 -14.461 -13.742 1 93.56 176 LEU A CA 1
ATOM 1407 C C . LEU A 1 176 ? 5 -15.594 -14.664 1 93.56 176 LEU A C 1
ATOM 1409 O O . LEU A 1 176 ? 6.062 -16.188 -14.453 1 93.56 176 LEU A O 1
ATOM 1413 N N . SER A 1 177 ? 4.117 -15.961 -15.641 1 89.06 177 SER A N 1
ATOM 1414 C CA . SER A 1 177 ? 4.5 -16.984 -16.609 1 89.06 177 SER A CA 1
ATOM 1415 C C . SER A 1 177 ? 5.262 -16.375 -17.781 1 89.06 177 SER A C 1
ATOM 1417 O O . SER A 1 177 ? 4.961 -15.258 -18.219 1 89.06 177 SER A O 1
ATOM 1419 N N . GLY A 1 178 ? 6.414 -16.875 -18.141 1 74.94 178 GLY A N 1
ATOM 1420 C CA . GLY A 1 178 ? 7.137 -16.453 -19.328 1 74.94 178 GLY A CA 1
ATOM 1421 C C . GLY A 1 178 ? 6.426 -16.812 -20.625 1 74.94 178 GLY A C 1
ATOM 1422 O O . GLY A 1 178 ? 5.379 -17.469 -20.594 1 74.94 178 GLY A O 1
ATOM 1423 N N . PRO A 1 179 ? 6.824 -16.141 -21.812 1 58.19 179 PRO A N 1
ATOM 1424 C CA . PRO A 1 179 ? 6.246 -16.516 -23.094 1 58.19 179 PRO A CA 1
ATOM 1425 C C . PRO A 1 179 ? 6.211 -18.031 -23.297 1 58.19 179 PRO A C 1
ATOM 1427 O O . PRO A 1 179 ? 7.133 -18.734 -22.891 1 58.19 179 PRO A O 1
ATOM 1430 N N . GLU A 1 180 ? 5.062 -18.609 -23.234 1 49.34 180 GLU A N 1
ATOM 1431 C CA . GLU A 1 180 ? 4.977 -20.031 -23.531 1 49.34 180 GLU A CA 1
ATOM 1432 C C . GLU A 1 180 ? 5.859 -20.406 -24.719 1 49.34 180 GLU A C 1
ATOM 1434 O O . GLU A 1 180 ? 5.848 -19.703 -25.75 1 49.34 180 GLU A O 1
ATOM 1439 N N . ARG A 1 181 ? 6.922 -20.984 -24.734 1 39.53 181 ARG A N 1
ATOM 1440 C CA . ARG A 1 181 ? 7.496 -21.656 -25.891 1 39.53 181 ARG A CA 1
ATOM 1441 C C . ARG A 1 181 ? 6.523 -22.688 -26.469 1 39.53 181 ARG A C 1
ATOM 1443 O O . ARG A 1 181 ? 5.934 -23.469 -25.719 1 39.53 181 ARG A O 1
ATOM 1450 N N . TYR A 1 182 ? 5.855 -22.422 -27.578 1 36.34 182 TYR A N 1
ATOM 1451 C CA . TYR A 1 182 ? 5.273 -23.469 -28.406 1 36.34 182 TYR A CA 1
ATOM 1452 C C . TYR A 1 182 ? 6.238 -24.641 -28.578 1 36.34 182 TYR A C 1
ATOM 1454 O O . TYR A 1 182 ? 7.348 -24.469 -29.094 1 36.34 182 TYR A O 1
ATOM 1462 N N . ILE A 1 183 ? 6.426 -25.547 -27.781 1 33.03 183 ILE A N 1
ATOM 1463 C CA . ILE A 1 183 ? 6.91 -26.812 -28.312 1 33.03 183 ILE A CA 1
ATOM 1464 C C . ILE A 1 183 ? 5.949 -27.328 -29.375 1 33.03 183 ILE A C 1
ATOM 1466 O O . ILE A 1 183 ? 4.773 -27.578 -29.094 1 33.03 183 ILE A O 1
ATOM 1470 N N . SER A 1 184 ? 6.141 -26.953 -30.656 1 30.22 184 SER A N 1
ATOM 1471 C CA . SER A 1 184 ? 5.625 -27.672 -31.812 1 30.22 184 SER A CA 1
ATOM 1472 C C . SER A 1 184 ? 5.781 -29.172 -31.625 1 30.22 184 SER A C 1
ATOM 1474 O O . SER A 1 184 ? 6.902 -29.688 -31.594 1 30.22 184 SER A O 1
ATOM 1476 N N . LEU A 1 185 ? 5.082 -29.922 -30.875 1 31.16 185 LEU A N 1
ATOM 1477 C CA . LEU A 1 185 ? 4.918 -31.328 -31.234 1 31.16 185 LEU A CA 1
ATOM 1478 C C . LEU A 1 185 ? 4.391 -31.484 -32.656 1 31.16 185 LEU A C 1
ATOM 1480 O O . LEU A 1 185 ? 3.209 -31.25 -32.906 1 31.16 185 LEU A O 1
ATOM 1484 N N . GLN A 1 186 ? 5.152 -31.109 -33.719 1 26.56 186 GLN A N 1
ATOM 1485 C CA . GLN A 1 186 ? 4.969 -31.625 -35.094 1 26.56 186 GLN A CA 1
ATOM 1486 C C . GLN A 1 186 ? 4.746 -33.125 -35.062 1 26.56 186 GLN A C 1
ATOM 1488 O O . GLN A 1 186 ? 5.434 -33.875 -34.344 1 26.56 186 GLN A O 1
ATOM 1493 N N . PRO A 1 187 ? 3.541 -33.656 -35.562 1 30.28 187 PRO A N 1
ATOM 1494 C CA . PRO A 1 187 ? 3.477 -35.031 -36.062 1 30.28 187 PRO A CA 1
ATOM 1495 C C . PRO A 1 187 ? 4.613 -35.375 -37.031 1 30.28 187 PRO A C 1
ATOM 1497 O O . PRO A 1 187 ? 5.047 -34.531 -37.781 1 30.28 187 PRO A O 1
ATOM 1500 N N . VAL A 1 188 ? 5.602 -36.281 -36.75 1 31.38 188 VAL A N 1
ATOM 1501 C CA . VAL A 1 188 ? 6.512 -36.938 -37.688 1 31.38 188 VAL A CA 1
ATOM 1502 C C . VAL A 1 188 ? 5.738 -37.438 -38.906 1 31.38 188 VAL A C 1
ATOM 1504 O O . VAL A 1 188 ? 4.645 -38 -38.75 1 31.38 188 VAL A O 1
ATOM 1507 N N . SER A 1 189 ? 5.789 -36.719 -40 1 26.34 189 SER A N 1
ATOM 1508 C CA . SER A 1 189 ? 5.352 -37.344 -41.25 1 26.34 189 SER A CA 1
ATOM 1509 C C . SER A 1 189 ? 5.891 -38.781 -41.375 1 26.34 189 SER A C 1
ATOM 1511 O O . SER A 1 189 ? 7.031 -39.031 -41 1 26.34 189 SER A O 1
ATOM 1513 N N . PRO A 1 190 ? 4.977 -39.812 -41.375 1 29.19 190 PRO A N 1
ATOM 1514 C CA . PRO A 1 190 ? 5.457 -41.125 -41.812 1 29.19 190 PRO A CA 1
ATOM 1515 C C . PRO A 1 190 ? 6.336 -41.062 -43.062 1 29.19 190 PRO A C 1
ATOM 1517 O O . PRO A 1 190 ? 6.016 -40.312 -44 1 29.19 190 PRO A O 1
ATOM 1520 N N . ILE A 1 191 ? 7.656 -41.25 -42.781 1 22.48 191 ILE A N 1
ATOM 1521 C CA . ILE A 1 191 ? 8.305 -41.844 -43.969 1 22.48 191 ILE A CA 1
ATOM 1522 C C . ILE A 1 191 ? 7.684 -43.188 -44.281 1 22.48 191 ILE A C 1
ATOM 1524 O O . ILE A 1 191 ? 7.5 -44.031 -43.406 1 22.48 191 ILE A O 1
ATOM 1528 N N . MET B 1 1 ? -92.812 -18.906 -16.609 1 20.25 1 MET B N 1
ATOM 1529 C CA . MET B 1 1 ? -92.812 -18.156 -15.359 1 20.25 1 MET B CA 1
ATOM 1530 C C . MET B 1 1 ? -91.625 -17.25 -15.281 1 20.25 1 MET B C 1
ATOM 1532 O O . MET B 1 1 ? -91.688 -16.125 -14.789 1 20.25 1 MET B O 1
ATOM 1536 N N . SER B 1 2 ? -90.188 -17.625 -15.477 1 24.55 2 SER B N 1
ATOM 1537 C CA . SER B 1 2 ? -89.062 -17.453 -14.539 1 24.55 2 SER B CA 1
ATOM 1538 C C . SER B 1 2 ? -88.25 -16.25 -14.914 1 24.55 2 SER B C 1
ATOM 1540 O O . SER B 1 2 ? -87.062 -16.172 -14.555 1 24.55 2 SER B O 1
ATOM 1542 N N . PHE B 1 3 ? -88.5 -15.242 -15.703 1 28.98 3 PHE B N 1
ATOM 1543 C CA . PHE B 1 3 ? -87.812 -14.18 -16.375 1 28.98 3 PHE B CA 1
ATOM 1544 C C . PHE B 1 3 ? -87.375 -13.078 -15.398 1 28.98 3 PHE B C 1
ATOM 1546 O O . PHE B 1 3 ? -86.875 -12.039 -15.797 1 28.98 3 PHE B O 1
ATOM 1553 N N . LYS B 1 4 ? -88.062 -12.953 -14.07 1 26.86 4 LYS B N 1
ATOM 1554 C CA . LYS B 1 4 ? -88.25 -11.703 -13.344 1 26.86 4 LYS B CA 1
ATOM 1555 C C . LYS B 1 4 ? -86.938 -11.219 -12.734 1 26.86 4 LYS B C 1
ATOM 1557 O O . LYS B 1 4 ? -86.938 -10.234 -11.984 1 26.86 4 LYS B O 1
ATOM 1562 N N . VAL B 1 5 ? -85.812 -12.039 -12.492 1 30.41 5 VAL B N 1
ATOM 1563 C CA . VAL B 1 5 ? -85.062 -11.812 -11.289 1 30.41 5 VAL B CA 1
ATOM 1564 C C . VAL B 1 5 ? -84.062 -10.664 -11.523 1 30.41 5 VAL B C 1
ATOM 1566 O O . VAL B 1 5 ? -82.875 -10.875 -11.641 1 30.41 5 VAL B O 1
ATOM 1569 N N . ALA B 1 6 ? -84.25 -9.711 -12.484 1 25.67 6 ALA B N 1
ATOM 1570 C CA . ALA B 1 6 ? -83.25 -8.891 -13.117 1 25.67 6 ALA B CA 1
ATOM 1571 C C . ALA B 1 6 ? -82.688 -7.898 -12.125 1 25.67 6 ALA B C 1
ATOM 1573 O O . ALA B 1 6 ? -81.438 -7.738 -12.062 1 25.67 6 ALA B O 1
ATOM 1574 N N . LEU B 1 7 ? -83.375 -6.773 -11.609 1 28.5 7 LEU B N 1
ATOM 1575 C CA . LEU B 1 7 ? -83 -5.371 -11.758 1 28.5 7 LEU B CA 1
ATOM 1576 C C . LEU B 1 7 ? -82.25 -4.867 -10.516 1 28.5 7 LEU B C 1
ATOM 1578 O O . LEU B 1 7 ? -81.688 -3.791 -10.539 1 28.5 7 LEU B O 1
ATOM 1582 N N . THR B 1 8 ? -82.5 -5.418 -9.219 1 26.14 8 THR B N 1
ATOM 1583 C CA . THR B 1 8 ? -82.562 -4.457 -8.125 1 26.14 8 THR B CA 1
ATOM 1584 C C . THR B 1 8 ? -81.188 -4.016 -7.711 1 26.14 8 THR B C 1
ATOM 1586 O O . THR B 1 8 ? -81 -3.158 -6.84 1 26.14 8 THR B O 1
ATOM 1589 N N . LEU B 1 9 ? -79.938 -4.672 -8.031 1 29.19 9 LEU B N 1
ATOM 1590 C CA . LEU B 1 9 ? -78.875 -4.676 -6.996 1 29.19 9 LEU B CA 1
ATOM 1591 C C . LEU B 1 9 ? -78.062 -3.398 -7.051 1 29.19 9 LEU B C 1
ATOM 1593 O O . LEU B 1 9 ? -76.875 -3.422 -7.469 1 29.19 9 LEU B O 1
ATOM 1597 N N . LEU B 1 10 ? -78.438 -2.227 -7.688 1 27.45 10 LEU B N 1
ATOM 1598 C CA . LEU B 1 10 ? -77.5 -1.188 -8.109 1 27.45 10 LEU B CA 1
ATOM 1599 C C . LEU B 1 10 ? -77.062 -0.371 -6.918 1 27.45 10 LEU B C 1
ATOM 1601 O O . LEU B 1 10 ? -76.062 0.343 -7.016 1 27.45 10 LEU B O 1
ATOM 1605 N N . LEU B 1 11 ? -77.875 -0.148 -5.863 1 26.38 11 LEU B N 1
ATOM 1606 C CA . LEU B 1 11 ? -77.875 1.193 -5.289 1 26.38 11 LEU B CA 1
ATOM 1607 C C . LEU B 1 11 ? -76.625 1.407 -4.461 1 26.38 11 LEU B C 1
ATOM 1609 O O . LEU B 1 11 ? -76.188 2.543 -4.27 1 26.38 11 LEU B O 1
ATOM 1613 N N . ILE B 1 12 ? -76.188 0.547 -3.475 1 27.77 12 ILE B N 1
ATOM 1614 C CA . ILE B 1 12 ? -75.875 1.042 -2.139 1 27.77 12 ILE B CA 1
ATOM 1615 C C . ILE B 1 12 ? -74.438 1.551 -2.105 1 27.77 12 ILE B C 1
ATOM 1617 O O . ILE B 1 12 ? -73.938 1.961 -1.053 1 27.77 12 ILE B O 1
ATOM 1621 N N . ILE B 1 13 ? -73.562 1.429 -3.162 1 29.53 13 ILE B N 1
ATOM 1622 C CA . ILE B 1 13 ? -72.188 1.365 -2.781 1 29.53 13 ILE B CA 1
ATOM 1623 C C . ILE B 1 13 ? -71.625 2.777 -2.594 1 29.53 13 ILE B C 1
ATOM 1625 O O . ILE B 1 13 ? -70.375 2.994 -2.664 1 29.53 13 ILE B O 1
ATOM 1629 N N . MET B 1 14 ? -72.438 3.92 -2.49 1 26.19 14 MET B N 1
ATOM 1630 C CA . MET B 1 14 ? -71.812 5.184 -2.873 1 26.19 14 MET B CA 1
ATOM 1631 C C . MET B 1 14 ? -70.812 5.625 -1.825 1 26.19 14 MET B C 1
ATOM 1633 O O . MET B 1 14 ? -69.875 6.391 -2.129 1 26.19 14 MET B O 1
ATOM 1637 N N . PRO B 1 15 ? -71.188 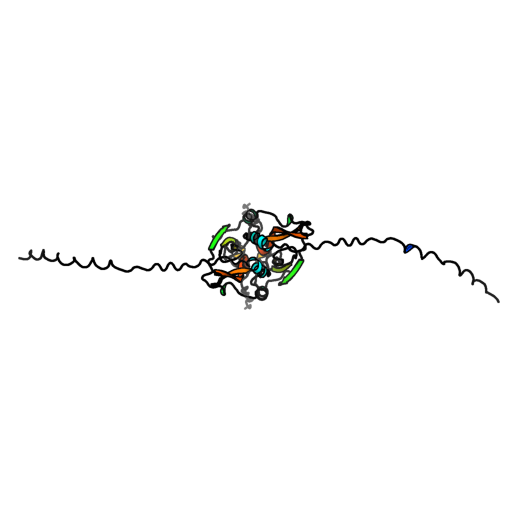5.816 -0.461 1 25.12 15 PRO B N 1
ATOM 1638 C CA . PRO B 1 15 ? -70.812 7.086 0.159 1 25.12 15 PRO B CA 1
ATOM 1639 C C . PRO B 1 15 ? -69.312 7.156 0.501 1 25.12 15 PRO B C 1
ATOM 1641 O O . PRO B 1 15 ? -68.812 8.242 0.777 1 25.12 15 PRO B O 1
ATOM 1644 N N . TYR B 1 16 ? -68.625 6.047 0.931 1 25.2 16 TYR B N 1
ATOM 1645 C CA . TYR B 1 16 ? -67.75 6.219 2.049 1 25.2 16 TYR B CA 1
ATOM 1646 C C . TYR B 1 16 ? -66.438 6.891 1.595 1 25.2 16 TYR B C 1
ATOM 1648 O O . TYR B 1 16 ? -65.375 6.309 1.691 1 25.2 16 TYR B O 1
ATOM 1656 N N . PHE B 1 17 ? -66.312 7.426 0.363 1 27.94 17 PHE B N 1
ATOM 1657 C CA . PHE B 1 17 ? -64.938 7.82 -0.106 1 27.94 17 PHE B CA 1
ATOM 1658 C C . PHE B 1 17 ? -64.438 9.055 0.638 1 27.94 17 PHE B C 1
ATOM 1660 O O . PHE B 1 17 ? -63.312 9.492 0.448 1 27.94 17 PHE B O 1
ATOM 1667 N N . LEU B 1 18 ? -65.312 9.93 1.146 1 25.25 18 LEU B N 1
ATOM 1668 C CA . LEU B 1 18 ? -64.875 11.305 1.221 1 25.25 18 LEU B CA 1
ATOM 1669 C C . LEU B 1 18 ? -63.781 11.461 2.301 1 25.25 18 LEU B C 1
ATOM 1671 O O . LEU B 1 18 ? -62.938 12.352 2.217 1 25.25 18 LEU B O 1
ATOM 1675 N N . LYS B 1 19 ? -64.062 10.984 3.512 1 24.98 19 LYS B N 1
ATOM 1676 C CA . LYS B 1 19 ? -63.562 11.758 4.637 1 24.98 19 LYS B CA 1
ATOM 1677 C C . LYS B 1 19 ? -62.031 11.664 4.715 1 24.98 19 LYS B C 1
ATOM 1679 O O . LYS B 1 19 ? -61.406 12.32 5.547 1 24.98 19 LYS B O 1
ATOM 1684 N N . CYS B 1 20 ? -61.375 10.602 4.293 1 24.2 20 CYS B N 1
ATOM 1685 C CA . CYS B 1 20 ? -60.125 10.352 4.965 1 24.2 20 CYS B CA 1
ATOM 1686 C C . CYS B 1 20 ? -59.062 11.359 4.527 1 24.2 20 CYS B C 1
ATOM 1688 O O . CYS B 1 20 ? -57.875 11.062 4.551 1 24.2 20 CYS B O 1
ATOM 1690 N N . LEU B 1 21 ? -59.375 12.398 3.795 1 28.53 21 LEU B N 1
ATOM 1691 C CA . LEU B 1 21 ? -58.312 13.266 3.314 1 28.53 21 LEU B CA 1
ATOM 1692 C C . LEU B 1 21 ? -57.656 14.008 4.473 1 28.53 21 LEU B C 1
ATOM 1694 O O . LEU B 1 21 ? -56.812 14.883 4.258 1 28.53 21 LEU B O 1
ATOM 1698 N N . SER B 1 22 ? -58.281 14.117 5.621 1 25.28 22 SER B N 1
ATOM 1699 C CA . SER B 1 22 ? -57.844 15.281 6.387 1 25.28 22 SER B CA 1
ATOM 1700 C C . SER B 1 22 ? -56.344 15.289 6.586 1 25.28 22 SER B C 1
ATOM 1702 O O . SER B 1 22 ? -55.656 16.266 6.254 1 25.28 22 SER B O 1
ATOM 1704 N N . GLU B 1 23 ? -55.812 15.328 8.016 1 28.69 23 GLU B N 1
ATOM 1705 C CA . GLU B 1 23 ? -54.969 16.172 8.82 1 28.69 23 GLU B CA 1
ATOM 1706 C C . GLU B 1 23 ? -53.5 15.719 8.742 1 28.69 23 GLU B C 1
ATOM 1708 O O . GLU B 1 23 ? -52.656 16.219 9.469 1 28.69 23 GLU B O 1
ATOM 1713 N N . GLY B 1 24 ? -53.094 14.633 8.234 1 27.7 24 GLY B N 1
ATOM 1714 C CA . GLY B 1 24 ? -51.781 14.281 8.75 1 27.7 24 GLY B CA 1
ATOM 1715 C C . GLY B 1 24 ? -50.688 15.258 8.352 1 27.7 24 GLY B C 1
ATOM 1716 O O . GLY B 1 24 ? -50.25 15.25 7.207 1 27.7 24 GLY B O 1
ATOM 1717 N N . ARG B 1 25 ? -50.719 16.562 8.891 1 29.11 25 ARG B N 1
ATOM 1718 C CA . ARG B 1 25 ? -49.562 17.453 8.758 1 29.11 25 ARG B CA 1
ATOM 1719 C C . ARG B 1 25 ? -48.281 16.734 9.156 1 29.11 25 ARG B C 1
ATOM 1721 O O . ARG B 1 25 ? -48.094 16.391 10.328 1 29.11 25 ARG B O 1
ATOM 1728 N N . THR B 1 26 ? -47.812 15.781 8.477 1 29.7 26 THR B N 1
ATOM 1729 C CA . THR B 1 26 ? -46.469 15.336 8.805 1 29.7 26 THR B CA 1
ATOM 1730 C C . THR B 1 26 ? -45.531 16.531 8.969 1 29.7 26 THR B C 1
ATOM 1732 O O . THR B 1 26 ? -45.406 17.359 8.062 1 29.7 26 THR B O 1
ATOM 1735 N N . ILE B 1 27 ? -45.406 17.109 10.164 1 30.31 27 ILE B N 1
ATOM 1736 C CA . ILE B 1 27 ? -44.281 17.953 10.539 1 30.31 27 ILE B CA 1
ATOM 1737 C C . ILE B 1 27 ? -43 17.375 9.922 1 30.31 27 ILE B C 1
ATOM 1739 O O . ILE B 1 27 ? -42.594 16.25 10.227 1 30.31 27 ILE B O 1
ATOM 1743 N N . ALA B 1 28 ? -42.625 17.734 8.773 1 30.89 28 ALA B N 1
ATOM 1744 C CA . ALA B 1 28 ? -41.281 17.625 8.258 1 30.89 28 ALA B CA 1
ATOM 1745 C C . ALA B 1 28 ? -40.25 18.094 9.289 1 30.89 28 ALA B C 1
ATOM 1747 O O . ALA B 1 28 ? -40.125 19.297 9.516 1 30.89 28 ALA B O 1
ATOM 1748 N N . ASN B 1 29 ? -40.219 17.609 10.555 1 31.25 29 ASN B N 1
ATOM 1749 C CA . ASN B 1 29 ? -39 17.875 11.305 1 31.25 29 ASN B CA 1
ATOM 1750 C C . ASN B 1 29 ? -37.781 17.859 10.398 1 31.25 29 ASN B C 1
ATOM 1752 O O . ASN B 1 29 ? -37.375 16.812 9.883 1 31.25 29 ASN B O 1
ATOM 1756 N N . SER B 1 30 ? -37.594 18.797 9.57 1 32.84 30 SER B N 1
ATOM 1757 C CA . SER B 1 30 ? -36.312 19.141 8.969 1 32.84 30 SER B CA 1
ATOM 1758 C C . SER B 1 30 ? -35.188 18.984 9.977 1 32.84 30 SER B C 1
ATOM 1760 O O . SER B 1 30 ? -34.969 19.859 10.82 1 32.84 30 SER B O 1
ATOM 1762 N N . HIS B 1 31 ? -35.125 18 10.812 1 36.19 31 HIS B N 1
ATOM 1763 C CA . HIS B 1 31 ? -33.844 17.875 11.539 1 36.19 31 HIS B CA 1
ATOM 1764 C C . HIS B 1 31 ? -32.719 18.516 10.766 1 36.19 31 HIS B C 1
ATOM 1766 O O . HIS B 1 31 ? -32.438 18.141 9.625 1 36.19 31 HIS B O 1
ATOM 1772 N N . ARG B 1 32 ? -32.531 19.734 10.844 1 39.03 32 ARG B N 1
ATOM 1773 C CA . ARG B 1 32 ? -31.297 20.391 10.477 1 39.03 32 ARG B CA 1
ATOM 1774 C C . ARG B 1 32 ? -30.109 19.469 10.711 1 39.03 32 ARG B C 1
ATOM 1776 O O . ARG B 1 32 ? -29.688 19.266 11.859 1 39.03 32 ARG B O 1
ATOM 1783 N N . ARG B 1 33 ? -30.016 18.328 10.32 1 44.25 33 ARG B N 1
ATOM 1784 C CA . ARG B 1 33 ? -28.75 17.609 10.406 1 44.25 33 ARG B CA 1
ATOM 1785 C C . ARG B 1 33 ? -27.578 18.578 10.391 1 44.25 33 ARG B C 1
ATOM 1787 O O . ARG B 1 33 ? -27.375 19.297 9.406 1 44.25 33 ARG B O 1
ATOM 1794 N N . THR B 1 34 ? -27.375 19.453 11.367 1 48.72 34 THR B N 1
ATOM 1795 C CA . THR B 1 34 ? -26.188 20.297 11.562 1 48.72 34 THR B CA 1
ATOM 1796 C C . THR B 1 34 ? -24.969 19.641 10.914 1 48.72 34 THR B C 1
ATOM 1798 O O . THR B 1 34 ? -24.578 18.531 11.258 1 48.72 34 THR B O 1
ATOM 1801 N N . GLN B 1 35 ? -24.859 19.891 9.688 1 70.94 35 GLN B N 1
ATOM 1802 C CA . GLN B 1 35 ? -23.781 19.359 8.867 1 70.94 35 GLN B CA 1
ATOM 1803 C C . GLN B 1 35 ? -22.422 19.609 9.523 1 70.94 35 GLN B C 1
ATOM 1805 O O . GLN B 1 35 ? -22.031 20.766 9.75 1 70.94 35 GLN B O 1
ATOM 1810 N N . CYS B 1 36 ? -21.938 18.844 10.445 1 87.69 36 CYS B N 1
ATOM 1811 C CA . CYS B 1 36 ? -20.594 18.938 11 1 87.69 36 CYS B CA 1
ATOM 1812 C C . CYS B 1 36 ? -19.594 19.359 9.938 1 87.69 36 CYS B C 1
ATOM 1814 O O . CYS B 1 36 ? -19.719 18.984 8.773 1 87.69 36 CYS B O 1
ATOM 1816 N N . LYS B 1 37 ? -18.875 20.391 10.375 1 88 37 LYS B N 1
ATOM 1817 C CA . LYS B 1 37 ? -17.844 20.906 9.477 1 88 37 LYS B CA 1
ATOM 1818 C C . LYS B 1 37 ? -16.5 20.234 9.758 1 88 37 LYS B C 1
ATOM 1820 O O . LYS B 1 37 ? -16.359 19.5 10.727 1 88 37 LYS B O 1
ATOM 1825 N N . MET B 1 38 ? -15.5 20.562 8.938 1 87.25 38 MET B N 1
ATOM 1826 C CA . MET B 1 38 ? -14.156 20.016 9.133 1 87.25 38 MET B CA 1
ATOM 1827 C C . MET B 1 38 ? -13.453 20.719 10.297 1 87.25 38 MET B C 1
ATOM 1829 O O . MET B 1 38 ? -13.539 21.938 10.445 1 87.25 38 MET B O 1
ATOM 1833 N N . PRO B 1 39 ? -12.797 19.953 11.117 1 87.62 39 PRO B N 1
ATOM 1834 C CA . PRO B 1 39 ? -12.078 20.578 12.234 1 87.62 39 PRO B CA 1
ATOM 1835 C C . PRO B 1 39 ? -10.844 21.375 11.781 1 87.62 39 PRO B C 1
ATOM 1837 O O . PRO B 1 39 ? -10.219 21.016 10.773 1 87.62 39 PRO B O 1
ATOM 1840 N N . LYS B 1 40 ? -10.484 22.266 12.648 1 79.5 40 LYS B N 1
ATOM 1841 C CA . LYS B 1 40 ? -9.359 23.125 12.312 1 79.5 40 LYS B CA 1
ATOM 1842 C C . LYS B 1 40 ? -8.023 22.422 12.562 1 79.5 40 LYS B C 1
ATOM 1844 O O . LYS B 1 40 ? -7.004 22.797 11.984 1 79.5 40 LYS B O 1
ATOM 1849 N N . ASN B 1 41 ? -8.078 21.391 13.391 1 80.06 41 ASN B N 1
ATOM 1850 C CA . ASN B 1 41 ? -6.832 20.75 13.766 1 80.06 41 ASN B CA 1
ATOM 1851 C C . ASN B 1 41 ? -6.566 19.5 12.906 1 80.06 41 ASN B C 1
ATOM 1853 O O . ASN B 1 41 ? -5.832 18.609 13.32 1 80.06 41 ASN B O 1
ATOM 1857 N N . LEU B 1 42 ? -7.188 19.438 11.797 1 78.94 42 LEU B N 1
ATOM 1858 C CA . LEU B 1 42 ? -7.047 18.266 10.945 1 78.94 42 LEU B CA 1
ATOM 1859 C C . LEU B 1 42 ? -5.586 18.047 10.562 1 78.94 42 LEU B C 1
ATOM 1861 O O . LEU B 1 42 ? -5.129 16.906 10.484 1 78.94 42 LEU B O 1
ATOM 1865 N N . CYS B 1 43 ? -4.926 19.078 10.461 1 73.94 43 CYS B N 1
ATOM 1866 C CA . CYS B 1 43 ? -3.516 19 10.086 1 73.94 43 CYS B CA 1
ATOM 1867 C C . CYS B 1 43 ? -2.713 18.281 11.172 1 73.94 43 CYS B C 1
ATOM 1869 O O . CYS B 1 43 ? -1.857 17.453 10.867 1 73.94 43 CYS B O 1
ATOM 1871 N N . GLN B 1 44 ? -2.998 18.625 12.328 1 76 44 GLN B N 1
ATOM 1872 C CA . GLN B 1 44 ? -2.297 17.984 13.438 1 76 44 GLN B CA 1
ATOM 1873 C C . GLN B 1 44 ? -2.648 16.516 13.539 1 76 44 GLN B C 1
ATOM 1875 O O . GLN B 1 44 ? -1.791 15.68 13.852 1 76 44 GLN B O 1
ATOM 1880 N N . LEU B 1 45 ? -3.811 16.203 13.211 1 78 45 LEU B N 1
ATOM 1881 C CA . LEU B 1 45 ? -4.273 14.828 13.297 1 78 45 LEU B CA 1
ATOM 1882 C C . LEU B 1 45 ? -3.596 13.953 12.242 1 78 45 LEU B C 1
ATOM 1884 O O . LEU B 1 45 ? -3.357 12.766 12.469 1 78 45 LEU B O 1
ATOM 1888 N N . ARG B 1 46 ? -3.232 14.555 11.195 1 73 46 ARG B N 1
ATOM 1889 C CA . ARG B 1 46 ? -2.602 13.82 10.102 1 73 46 ARG B CA 1
ATOM 1890 C C . ARG B 1 46 ? -1.229 13.305 10.508 1 73 46 ARG B C 1
ATOM 1892 O O . ARG B 1 46 ? -0.772 12.273 10 1 73 46 ARG B O 1
ATOM 1899 N N . LYS B 1 47 ? -0.688 13.867 11.484 1 70.75 47 LYS B N 1
ATOM 1900 C CA . LYS B 1 47 ? 0.61 13.414 11.977 1 70.75 47 LYS B CA 1
ATOM 1901 C C . LYS B 1 47 ? 0.499 12.055 12.656 1 70.75 47 LYS B C 1
ATOM 1903 O O . LYS B 1 47 ? 1.477 11.305 12.727 1 70.75 47 LYS B O 1
ATOM 1908 N N . GLU B 1 48 ? -0.626 11.773 13.055 1 68.19 48 GLU B N 1
ATOM 1909 C CA . GLU B 1 48 ? -0.838 10.531 13.797 1 68.19 48 GLU B CA 1
ATOM 1910 C C . GLU B 1 48 ? -0.867 9.328 12.859 1 68.19 48 GLU B C 1
ATOM 1912 O O . GLU B 1 48 ? -0.692 8.188 13.305 1 68.19 48 GLU B O 1
ATOM 1917 N N . VAL B 1 49 ? -1.046 9.539 11.609 1 69.88 49 VAL B N 1
ATOM 1918 C CA . VAL B 1 49 ? -1.218 8.422 10.688 1 69.88 49 VAL B CA 1
ATOM 1919 C C . VAL B 1 49 ? 0.131 8.039 10.086 1 69.88 49 VAL B C 1
ATOM 1921 O O . VAL B 1 49 ? 0.203 7.18 9.203 1 69.88 49 VAL B O 1
ATOM 1924 N N . ILE B 1 50 ? 1.146 8.406 10.664 1 64.25 50 ILE B N 1
ATOM 1925 C CA . ILE B 1 50 ? 2.482 8.234 10.109 1 64.25 50 ILE B CA 1
ATOM 1926 C C . ILE B 1 50 ? 3.021 6.855 10.469 1 64.25 50 ILE B C 1
ATOM 1928 O O . ILE B 1 50 ? 4.07 6.438 9.969 1 64.25 50 ILE B O 1
ATOM 1932 N N . ARG B 1 51 ? 2.273 5.992 10.984 1 62.12 51 ARG B N 1
ATOM 1933 C CA . ARG B 1 51 ? 2.803 4.664 11.266 1 62.12 51 ARG B CA 1
ATOM 1934 C C . ARG B 1 51 ? 2.873 3.82 10 1 62.12 51 ARG B C 1
ATOM 1936 O O . ARG B 1 51 ? 2.018 3.939 9.117 1 62.12 51 ARG B O 1
ATOM 1943 N N . PRO B 1 52 ? 3.949 2.994 10.023 1 62.12 52 PRO B N 1
ATOM 1944 C CA . PRO B 1 52 ? 4.109 2.15 8.836 1 62.12 52 PRO B CA 1
ATOM 1945 C C . PRO B 1 52 ? 2.928 1.204 8.625 1 62.12 52 PRO B C 1
ATOM 1947 O O . PRO B 1 52 ? 2.314 0.75 9.594 1 62.12 52 PRO B O 1
ATOM 1950 N N . ALA B 1 53 ? 2.584 1.093 7.367 1 65.94 53 ALA B N 1
ATOM 1951 C CA . ALA B 1 53 ? 1.589 0.104 6.961 1 65.94 53 ALA B CA 1
ATOM 1952 C C . ALA B 1 53 ? 2.072 -1.313 7.258 1 65.94 53 ALA B C 1
ATOM 1954 O O . ALA B 1 53 ? 3.264 -1.534 7.488 1 65.94 53 ALA B O 1
ATOM 1955 N N . ALA B 1 54 ? 1.107 -2.189 7.5 1 67.56 54 ALA B N 1
ATOM 1956 C CA . ALA B 1 54 ? 1.411 -3.576 7.848 1 67.56 54 ALA B CA 1
ATOM 1957 C C . ALA B 1 54 ? 0.661 -4.547 6.941 1 67.56 54 ALA B C 1
ATOM 1959 O O . ALA B 1 54 ? -0.362 -4.188 6.352 1 67.56 54 ALA B O 1
ATOM 1960 N N . LEU B 1 55 ? 1.364 -5.68 6.648 1 67.69 55 LEU B N 1
ATOM 1961 C CA . LEU B 1 55 ? 0.715 -6.762 5.914 1 67.69 55 LEU B CA 1
ATOM 1962 C C . LEU B 1 55 ? 0.099 -7.777 6.871 1 67.69 55 LEU B C 1
ATOM 1964 O O . LEU B 1 55 ? 0.576 -7.945 7.996 1 67.69 55 LEU B O 1
ATOM 1968 N N . ARG B 1 56 ? -1.129 -8.188 6.773 1 60.91 56 ARG B N 1
ATOM 1969 C CA . ARG B 1 56 ? -1.855 -9.055 7.695 1 60.91 56 ARG B CA 1
ATOM 1970 C C . ARG B 1 56 ? -1.067 -10.328 7.984 1 60.91 56 ARG B C 1
ATOM 1972 O O . ARG B 1 56 ? -1.628 -11.312 8.461 1 60.91 56 ARG B O 1
ATOM 1979 N N . ASP B 1 57 ? 0.158 -10.352 7.98 1 58.12 57 ASP B N 1
ATOM 1980 C CA . ASP B 1 57 ? 0.865 -11.5 8.539 1 58.12 57 ASP B CA 1
ATOM 1981 C C . ASP B 1 57 ? 1.195 -11.273 10.016 1 58.12 57 ASP B C 1
ATOM 1983 O O . ASP B 1 57 ? 0.997 -10.18 10.539 1 58.12 57 ASP B O 1
ATOM 1987 N N . ALA B 1 58 ? 1.357 -12.367 10.805 1 49.12 58 ALA B N 1
ATOM 1988 C CA . ALA B 1 58 ? 1.624 -12.367 12.242 1 49.12 58 ALA B CA 1
ATOM 1989 C C . ALA B 1 58 ? 2.414 -11.125 12.648 1 49.12 58 ALA B C 1
ATOM 1991 O O . ALA B 1 58 ? 2.092 -10.477 13.648 1 49.12 58 ALA B O 1
ATOM 1992 N N . PHE B 1 59 ? 3.322 -10.836 11.992 1 53.41 59 PHE B N 1
ATOM 1993 C CA . PHE B 1 59 ? 4.164 -9.695 12.32 1 53.41 59 PHE B CA 1
ATOM 1994 C C . PHE B 1 59 ? 3.377 -8.398 12.211 1 53.41 59 PHE B C 1
ATOM 1996 O O . PHE B 1 59 ? 3.57 -7.477 13.008 1 53.41 59 PHE B O 1
ATOM 2003 N N . SER B 1 60 ? 2.389 -8.477 11.273 1 58.78 60 SER B N 1
ATOM 2004 C CA . SER B 1 60 ? 1.616 -7.266 10.992 1 58.78 60 SER B CA 1
ATOM 2005 C C . SER B 1 60 ? 0.687 -6.926 12.148 1 58.78 60 SER B C 1
ATOM 2007 O O . SER B 1 60 ? 0.422 -5.75 12.414 1 58.78 60 SER B O 1
ATOM 2009 N N . ILE B 1 61 ? 0.445 -8.016 12.75 1 58.81 61 ILE B N 1
ATOM 2010 C CA . ILE B 1 61 ? -0.522 -7.789 13.82 1 58.81 61 ILE B CA 1
ATOM 2011 C C . ILE B 1 61 ? 0.107 -6.93 14.914 1 58.81 61 ILE B C 1
ATOM 2013 O O . ILE B 1 61 ? -0.554 -6.059 15.484 1 58.81 61 ILE B O 1
ATOM 2017 N N . ASP B 1 62 ? 1.304 -7.25 15.109 1 58.84 62 ASP B N 1
ATOM 2018 C CA . ASP B 1 62 ? 1.99 -6.527 16.172 1 58.84 62 ASP B CA 1
ATOM 2019 C C . ASP B 1 62 ? 2.176 -5.059 15.812 1 58.84 62 ASP B C 1
ATOM 2021 O O . ASP B 1 62 ? 2.248 -4.199 16.703 1 58.84 62 ASP B O 1
ATOM 2025 N N . LEU B 1 63 ? 2.143 -4.922 14.516 1 63.16 63 LEU B N 1
ATOM 2026 C CA . LEU B 1 63 ? 2.344 -3.551 14.055 1 63.16 63 LEU B CA 1
ATOM 2027 C C . LEU B 1 63 ? 1.034 -2.771 14.078 1 63.16 63 LEU B C 1
ATOM 2029 O O . LEU B 1 63 ? 1.041 -1.539 14.117 1 63.16 63 LEU B O 1
ATOM 2033 N N . ILE B 1 64 ? 0.051 -3.658 14.172 1 67.44 64 ILE B N 1
ATOM 2034 C CA . ILE B 1 64 ? -1.261 -3.023 14.102 1 67.44 64 ILE B CA 1
ATOM 2035 C C . ILE B 1 64 ? -1.827 -2.857 15.508 1 67.44 64 ILE B C 1
ATOM 2037 O O . ILE B 1 64 ? -2.186 -3.84 16.156 1 67.44 64 ILE B O 1
ATOM 2041 N N . ASN B 1 65 ? -1.505 -1.768 16.141 1 72.12 65 ASN B N 1
ATOM 2042 C CA . ASN B 1 65 ? -2.133 -1.385 17.406 1 72.12 65 ASN B CA 1
ATOM 2043 C C . ASN B 1 65 ? -3.088 -0.21 17.219 1 72.12 65 ASN B C 1
ATOM 2045 O O . ASN B 1 65 ? -2.916 0.6 16.312 1 72.12 65 ASN B O 1
ATOM 2049 N N . GLY B 1 66 ? -4.148 -0.337 18.031 1 80.06 66 GLY B N 1
ATOM 2050 C CA . GLY B 1 66 ? -5.07 0.789 17.984 1 80.06 66 GLY B CA 1
ATOM 2051 C C . GLY B 1 66 ? -6.426 0.427 17.406 1 80.06 66 GLY B C 1
ATOM 2052 O O . GLY B 1 66 ? -6.793 -0.749 17.375 1 80.06 66 GLY B O 1
ATOM 2053 N N . LYS B 1 67 ? -7.207 1.444 17.078 1 86.62 67 LYS B N 1
ATOM 2054 C CA . LYS B 1 67 ? -8.562 1.291 16.547 1 86.62 67 LYS B CA 1
ATOM 2055 C C . LYS B 1 67 ? -8.547 0.771 15.117 1 86.62 67 LYS B C 1
ATOM 2057 O O . LYS B 1 67 ? -7.66 1.119 14.336 1 86.62 67 LYS B O 1
ATOM 2062 N N . ASN B 1 68 ? -9.531 -0.092 14.844 1 88.25 68 ASN B N 1
ATOM 2063 C CA . ASN B 1 68 ? -9.711 -0.636 13.5 1 88.25 68 ASN B CA 1
ATOM 2064 C C . ASN B 1 68 ? -11.039 -0.199 12.891 1 88.25 68 ASN B C 1
ATOM 2066 O O . ASN B 1 68 ? -11.891 0.358 13.586 1 88.25 68 ASN B O 1
ATOM 2070 N N . ILE B 1 69 ? -11.125 -0.444 11.633 1 90.12 69 ILE B N 1
ATOM 2071 C CA . ILE B 1 69 ? -12.312 -0.013 10.906 1 90.12 69 ILE B CA 1
ATOM 2072 C C . ILE B 1 69 ? -13.562 -0.61 11.555 1 90.12 69 ILE B C 1
ATOM 2074 O O . ILE B 1 69 ? -14.641 -0.017 11.508 1 90.12 69 ILE B O 1
ATOM 2078 N N . THR B 1 70 ? -13.43 -1.678 12.195 1 89.38 70 THR B N 1
ATOM 2079 C CA . THR B 1 70 ? -14.578 -2.314 12.844 1 89.38 70 THR B CA 1
ATOM 2080 C C . THR B 1 70 ? -15.062 -1.478 14.023 1 89.38 70 THR B C 1
ATOM 2082 O O . THR B 1 70 ? -16.203 -1.641 14.477 1 89.38 70 THR B O 1
ATOM 2085 N N . ASP B 1 71 ? -14.242 -0.645 14.555 1 92.31 71 ASP B N 1
ATOM 2086 C CA . ASP B 1 71 ? -14.586 0.198 15.695 1 92.31 71 ASP B CA 1
ATOM 2087 C C . ASP B 1 71 ? -15.289 1.474 15.242 1 92.31 71 ASP B C 1
ATOM 2089 O O . ASP B 1 71 ? -15.805 2.23 16.062 1 92.31 71 ASP B O 1
ATOM 2093 N N . VAL B 1 72 ? -15.312 1.703 13.969 1 94.81 72 VAL B N 1
ATOM 2094 C CA . VAL B 1 72 ? -15.914 2.916 13.422 1 94.81 72 VAL B CA 1
ATOM 2095 C C . VAL B 1 72 ? -17.422 2.738 13.32 1 94.81 72 VAL B C 1
ATOM 2097 O O . VAL B 1 72 ? -17.906 1.734 12.789 1 94.81 72 VAL B O 1
ATOM 2100 N N . PRO B 1 73 ? -18.188 3.715 13.852 1 94.88 73 PRO B N 1
ATOM 2101 C CA . PRO B 1 73 ? -19.641 3.625 13.688 1 94.88 73 PRO B CA 1
ATOM 2102 C C . PRO B 1 73 ? -20.062 3.477 12.234 1 94.88 73 PRO B C 1
ATOM 2104 O O . PRO B 1 73 ? -19.562 4.191 11.359 1 94.88 73 PRO B O 1
ATOM 2107 N N . PRO B 1 74 ? -21 2.652 11.977 1 94.81 74 PRO B N 1
ATOM 2108 C CA . PRO B 1 74 ? -21.375 2.328 10.602 1 94.81 74 PRO B CA 1
ATOM 2109 C C . PRO B 1 74 ? -21.922 3.539 9.836 1 94.81 74 PRO B C 1
ATOM 2111 O O . PRO B 1 74 ? -21.797 3.604 8.609 1 94.81 74 PRO B O 1
ATOM 2114 N N . GLU B 1 75 ? -22.516 4.504 10.547 1 93.5 75 GLU B N 1
ATOM 2115 C CA . GLU B 1 75 ? -23.062 5.672 9.867 1 93.5 75 GLU B CA 1
ATOM 2116 C C . GLU B 1 75 ? -21.969 6.504 9.203 1 93.5 75 GLU B C 1
ATOM 2118 O O . GLU B 1 75 ? -22.25 7.316 8.32 1 93.5 75 GLU B O 1
ATOM 2123 N N . TYR B 1 76 ? -20.75 6.23 9.625 1 95.12 76 TYR B N 1
ATOM 2124 C CA . TYR B 1 76 ? -19.656 7.023 9.062 1 95.12 76 TYR B CA 1
ATOM 2125 C C . TYR B 1 76 ? -18.875 6.223 8.039 1 95.12 76 TYR B C 1
ATOM 2127 O O . TYR B 1 76 ? -17.797 6.645 7.594 1 95.12 76 TYR B O 1
ATOM 2135 N N . ILE B 1 77 ? -19.328 5.086 7.691 1 95.56 77 ILE B N 1
ATOM 2136 C CA . ILE B 1 77 ? -18.703 4.27 6.66 1 95.56 77 ILE B CA 1
ATOM 2137 C C . ILE B 1 77 ? -19.562 4.281 5.398 1 95.56 77 ILE B C 1
ATOM 2139 O O . ILE B 1 77 ? -20.672 3.742 5.387 1 95.56 77 ILE B O 1
ATOM 2143 N N . ASP B 1 78 ? -19.109 5.039 4.422 1 95.12 78 ASP B N 1
ATOM 2144 C CA . ASP B 1 78 ? -19.812 5.121 3.143 1 95.12 78 ASP B CA 1
ATOM 2145 C C . ASP B 1 78 ? -18.859 4.84 1.979 1 95.12 78 ASP B C 1
ATOM 2147 O O . ASP B 1 78 ? -18.609 5.715 1.146 1 95.12 78 ASP B O 1
ATOM 2151 N N . THR B 1 79 ? -18.359 3.588 1.91 1 95.19 79 THR B N 1
ATOM 2152 C CA . THR B 1 79 ? -17.344 3.201 0.933 1 95.19 79 THR B CA 1
ATOM 2153 C C . THR B 1 79 ? -18 2.809 -0.391 1 95.19 79 THR B C 1
ATOM 2155 O O . THR B 1 79 ? -19 2.098 -0.409 1 95.19 79 THR B O 1
ATOM 2158 N N . HIS B 1 80 ? -17.469 3.367 -1.409 1 94.56 80 HIS B N 1
ATOM 2159 C CA . HIS B 1 80 ? -17.875 3.023 -2.768 1 94.56 80 HIS B CA 1
ATOM 2160 C C . HIS B 1 80 ? -16.719 2.432 -3.559 1 94.56 80 HIS B C 1
ATOM 2162 O O . HIS B 1 80 ? -15.57 2.875 -3.414 1 94.56 80 HIS B O 1
ATOM 2168 N N . HIS B 1 81 ? -17.062 1.433 -4.375 1 93.88 81 HIS B N 1
ATOM 2169 C CA . HIS B 1 81 ? -16.047 0.773 -5.195 1 93.88 81 HIS B CA 1
ATOM 2170 C C . HIS B 1 81 ? -16.359 0.922 -6.68 1 93.88 81 HIS B C 1
ATOM 2172 O O . HIS B 1 81 ? -17.469 0.619 -7.121 1 93.88 81 HIS B O 1
ATOM 2178 N N . TYR B 1 82 ? -15.344 1.489 -7.367 1 90.25 82 TYR B N 1
ATOM 2179 C CA . TYR B 1 82 ? -15.477 1.647 -8.812 1 90.25 82 TYR B CA 1
ATOM 2180 C C . TYR B 1 82 ? -14.383 0.873 -9.547 1 90.25 82 TYR B C 1
ATOM 2182 O O . TYR B 1 82 ? -13.195 1.079 -9.297 1 90.25 82 TYR B O 1
ATOM 2190 N N . VAL B 1 83 ? -14.789 0.039 -10.43 1 89.5 83 VAL B N 1
ATOM 2191 C CA . VAL B 1 83 ? -13.781 -0.648 -11.234 1 89.5 83 VAL B CA 1
ATOM 2192 C C . VAL B 1 83 ? -13.016 0.367 -12.078 1 89.5 83 VAL B C 1
ATOM 2194 O O . VAL B 1 83 ? -13.617 1.211 -12.742 1 89.5 83 VAL B O 1
ATOM 2197 N N . SER B 1 84 ? -11.742 0.345 -11.945 1 84.62 84 SER B N 1
ATOM 2198 C CA . SER B 1 84 ? -10.914 1.372 -12.578 1 84.62 84 SER B CA 1
ATOM 2199 C C . SER B 1 84 ? -10 0.772 -13.633 1 84.62 84 SER B C 1
ATOM 2201 O O . SER B 1 84 ? -9.352 1.502 -14.383 1 84.62 84 SER B O 1
ATOM 2203 N N . GLY B 1 85 ? -9.852 -0.505 -13.742 1 83.5 85 GLY B N 1
ATOM 2204 C CA . GLY B 1 85 ? -9.008 -1.172 -14.711 1 83.5 85 GLY B CA 1
ATOM 2205 C C . GLY B 1 85 ? -9.062 -2.686 -14.617 1 83.5 85 GLY B C 1
ATOM 2206 O O . GLY B 1 85 ? -9.508 -3.232 -13.609 1 83.5 85 GLY B O 1
ATOM 2207 N N . GLY B 1 86 ? -8.633 -3.297 -15.68 1 85.25 86 GLY B N 1
ATOM 2208 C CA . GLY B 1 86 ? -8.672 -4.75 -15.695 1 85.25 86 GLY B CA 1
ATOM 2209 C C . GLY B 1 86 ? -10.07 -5.309 -15.867 1 85.25 86 GLY B C 1
ATOM 2210 O O . GLY B 1 86 ? -10.984 -4.586 -16.266 1 85.25 86 GLY B O 1
ATOM 2211 N N . SER B 1 87 ? -10.156 -6.617 -15.68 1 89.25 87 SER B N 1
ATOM 2212 C CA . SER B 1 87 ? -11.445 -7.281 -15.852 1 89.25 87 SER B CA 1
ATOM 2213 C C . SER B 1 87 ? -11.797 -8.133 -14.633 1 89.25 87 SER B C 1
ATOM 2215 O O . SER B 1 87 ? -10.969 -8.906 -14.156 1 89.25 87 SER B O 1
ATOM 2217 N N . LYS B 1 88 ? -13.016 -7.891 -14.211 1 91.94 88 LYS B N 1
ATOM 2218 C CA . LYS B 1 88 ? -13.516 -8.719 -13.125 1 91.94 88 LYS B CA 1
ATOM 2219 C C . LYS B 1 88 ? -13.695 -10.172 -13.578 1 91.94 88 LYS B C 1
ATOM 2221 O O . LYS B 1 88 ? -13.719 -11.086 -12.75 1 91.94 88 LYS B O 1
ATOM 2226 N N . ILE B 1 89 ? -13.938 -10.328 -14.836 1 94.56 89 ILE B N 1
ATOM 2227 C CA . ILE B 1 89 ? -14.102 -11.656 -15.406 1 94.56 89 ILE B CA 1
ATOM 2228 C C . ILE B 1 89 ? -12.734 -12.336 -15.531 1 94.56 89 ILE B C 1
ATOM 2230 O O . ILE B 1 89 ? -11.797 -11.75 -16.062 1 94.56 89 ILE B O 1
ATOM 2234 N N . CYS B 1 90 ? -12.727 -13.484 -15.078 1 94.38 90 CYS B N 1
ATOM 2235 C CA . CYS B 1 90 ? -11.469 -14.219 -15.094 1 94.38 90 CYS B CA 1
ATOM 2236 C C . CYS B 1 90 ? -10.984 -14.445 -16.531 1 94.38 90 CYS B C 1
ATOM 2238 O O . CYS B 1 90 ? -11.648 -15.133 -17.312 1 94.38 90 CYS B O 1
ATOM 2240 N N . GLN B 1 91 ? -9.82 -13.789 -16.719 1 90.75 91 GLN B N 1
ATOM 2241 C CA . GLN B 1 91 ? -9.148 -13.984 -18 1 90.75 91 GLN B CA 1
ATOM 2242 C C . GLN B 1 91 ? -7.637 -13.836 -17.844 1 90.75 91 GLN B C 1
ATOM 2244 O O . GLN B 1 91 ? -7.152 -13.312 -16.844 1 90.75 91 GLN B O 1
ATOM 2249 N N . LYS B 1 92 ? -6.996 -14.297 -18.859 1 85 92 LYS B N 1
ATOM 2250 C CA . LYS B 1 92 ? -5.539 -14.172 -18.828 1 85 92 LYS B CA 1
ATOM 2251 C C . LYS B 1 92 ? -5.113 -12.703 -18.812 1 85 92 LYS B C 1
ATOM 2253 O O . LYS B 1 92 ? -5.699 -11.867 -19.5 1 85 92 LYS B O 1
ATOM 2258 N N . SER B 1 93 ? -4.137 -12.453 -17.922 1 81.56 93 SER B N 1
ATOM 2259 C CA . SER B 1 93 ? -3.648 -11.086 -17.766 1 81.56 93 SER B CA 1
ATOM 2260 C C . SER B 1 93 ? -2.666 -10.719 -18.875 1 81.56 93 SER B C 1
ATOM 2262 O O . SER B 1 93 ? -1.93 -11.578 -19.375 1 81.56 93 SER B O 1
ATOM 2264 N N . SER B 1 94 ? -2.658 -9.477 -19.156 1 76.5 94 SER B N 1
ATOM 2265 C CA . SER B 1 94 ? -1.697 -8.992 -20.141 1 76.5 94 SER B CA 1
ATOM 2266 C C . SER B 1 94 ? -0.27 -9.078 -19.609 1 76.5 94 SER B C 1
ATOM 2268 O O . SER B 1 94 ? 0.68 -9.195 -20.391 1 76.5 94 SER B O 1
ATOM 2270 N N . ASP B 1 95 ? -0.099 -9.094 -18.328 1 77.19 95 ASP B N 1
ATOM 2271 C CA . ASP B 1 95 ? 1.229 -9.086 -17.719 1 77.19 95 ASP B CA 1
ATOM 2272 C C . ASP B 1 95 ? 1.684 -10.5 -17.375 1 77.19 95 ASP B C 1
ATOM 2274 O O . ASP B 1 95 ? 2.711 -10.688 -16.719 1 77.19 95 ASP B O 1
ATOM 2278 N N . ASN B 1 96 ? 0.888 -11.477 -17.766 1 87.69 96 ASN B N 1
ATOM 2279 C CA . ASN B 1 96 ? 1.203 -12.898 -17.625 1 87.69 96 ASN B CA 1
ATOM 2280 C C . ASN B 1 96 ? 1.274 -13.305 -16.141 1 87.69 96 ASN B C 1
ATOM 2282 O O . ASN B 1 96 ? 2.045 -14.188 -15.781 1 87.69 96 ASN B O 1
ATOM 2286 N N . GLU B 1 97 ? 0.549 -12.594 -15.297 1 91.69 97 GLU B N 1
ATOM 2287 C CA . GLU B 1 97 ? 0.455 -13.016 -13.898 1 91.69 97 GLU B CA 1
ATOM 2288 C C . GLU B 1 97 ? -0.379 -14.289 -13.766 1 91.69 97 GLU B C 1
ATOM 2290 O O . GLU B 1 97 ? -1.443 -14.406 -14.375 1 91.69 97 GLU B O 1
ATOM 2295 N N . LEU B 1 98 ? 0.101 -15.227 -12.977 1 94.5 98 LEU B N 1
ATOM 2296 C CA . LEU B 1 98 ? -0.659 -16.453 -12.758 1 94.5 98 LEU B CA 1
ATOM 2297 C C . LEU B 1 98 ? -2.006 -16.141 -12.117 1 94.5 98 LEU B C 1
ATOM 2299 O O . LEU B 1 98 ? -2.984 -16.859 -12.344 1 94.5 98 LEU B O 1
ATOM 2303 N N . CYS B 1 99 ? -2.008 -15.133 -11.266 1 95.31 99 CYS B N 1
ATOM 2304 C CA . CYS B 1 99 ? -3.221 -14.664 -10.609 1 95.31 99 CYS B CA 1
ATOM 2305 C C . CYS B 1 99 ? -3.535 -13.227 -11.016 1 95.31 99 CYS B C 1
ATOM 2307 O O . CYS B 1 99 ? -3.141 -12.281 -10.328 1 95.31 99 CYS B O 1
ATOM 2309 N N . PRO B 1 100 ? -4.297 -13.109 -12.086 1 93.81 100 PRO B N 1
ATOM 2310 C CA . PRO B 1 100 ? -4.586 -11.766 -12.594 1 93.81 100 PRO B CA 1
ATOM 2311 C C . PRO B 1 100 ? -5.422 -10.938 -11.617 1 93.81 100 PRO B C 1
ATOM 2313 O O . PRO B 1 100 ? -6.129 -11.5 -10.773 1 93.81 100 PRO B O 1
ATOM 2316 N N . VAL B 1 101 ? -5.324 -9.672 -11.828 1 92.88 101 VAL B N 1
ATOM 2317 C CA . VAL B 1 101 ? -6.047 -8.766 -10.938 1 92.88 101 VAL B CA 1
ATOM 2318 C C . VAL B 1 101 ? -6.883 -7.785 -11.758 1 92.88 101 VAL B C 1
ATOM 2320 O O . VAL B 1 101 ? -6.637 -7.602 -12.953 1 92.88 101 VAL B O 1
ATOM 2323 N N . TYR B 1 102 ? -7.887 -7.277 -11.188 1 90.81 102 TYR B N 1
ATOM 2324 C CA . TYR B 1 102 ? -8.547 -6.066 -11.664 1 90.81 102 TYR B CA 1
ATOM 2325 C C . TYR B 1 102 ? -8.445 -4.949 -10.633 1 90.81 102 TYR B C 1
ATOM 2327 O O . TYR B 1 102 ? -8.172 -5.207 -9.453 1 90.81 102 TYR B O 1
ATOM 2335 N N . TYR B 1 103 ? -8.578 -3.738 -11.062 1 88.62 103 TYR B N 1
ATOM 2336 C CA . TYR B 1 103 ? -8.336 -2.584 -10.211 1 88.62 103 TYR B CA 1
ATOM 2337 C C . TYR B 1 103 ? -9.641 -1.908 -9.812 1 88.62 103 TYR B C 1
ATOM 2339 O O . TYR B 1 103 ? -10.555 -1.789 -10.633 1 88.62 103 TYR B O 1
ATOM 2347 N N . VAL B 1 104 ? -9.602 -1.516 -8.547 1 92 104 VAL B N 1
ATOM 2348 C CA . VAL B 1 104 ? -10.789 -0.914 -7.953 1 92 104 VAL B CA 1
ATOM 2349 C C . VAL B 1 104 ? -10.414 0.385 -7.242 1 92 104 VAL B C 1
ATOM 2351 O O . VAL B 1 104 ? -9.469 0.419 -6.457 1 92 104 VAL B O 1
ATOM 2354 N N . LEU B 1 105 ? -11.141 1.428 -7.609 1 89.06 105 LEU B N 1
ATOM 2355 C CA . LEU B 1 105 ? -11.031 2.646 -6.816 1 89.06 105 LEU B CA 1
ATOM 2356 C C . LEU B 1 105 ? -11.945 2.586 -5.602 1 89.06 105 LEU B C 1
ATOM 2358 O O . LEU B 1 105 ? -13.172 2.521 -5.742 1 89.06 105 LEU B O 1
ATOM 2362 N N . ASN B 1 106 ? -11.32 2.502 -4.457 1 91.75 106 ASN B N 1
ATOM 2363 C CA . ASN B 1 106 ? -12.008 2.527 -3.17 1 91.75 106 ASN B CA 1
ATOM 2364 C C . ASN B 1 106 ? -12.156 3.951 -2.643 1 91.75 106 ASN B C 1
ATOM 2366 O O . ASN B 1 106 ? -11.18 4.57 -2.23 1 91.75 106 ASN B O 1
ATOM 2370 N N . VAL B 1 107 ? -13.516 4.434 -2.561 1 91.12 107 VAL B N 1
ATOM 2371 C CA . VAL B 1 107 ? -13.734 5.832 -2.201 1 91.12 107 VAL B CA 1
ATOM 2372 C C . VAL B 1 107 ? -14.625 5.914 -0.964 1 91.12 107 VAL B C 1
ATOM 2374 O O . VAL B 1 107 ? -15.672 5.258 -0.897 1 91.12 107 VAL B O 1
ATOM 2377 N N . ASP B 1 108 ? -14.188 6.652 -0.033 1 93.06 108 ASP B N 1
ATOM 2378 C CA . ASP B 1 108 ? -14.961 6.977 1.159 1 93.06 108 ASP B CA 1
ATOM 2379 C C . ASP B 1 108 ? -14.719 8.422 1.595 1 93.06 108 ASP B C 1
ATOM 2381 O O . ASP B 1 108 ? -13.633 8.766 2.051 1 93.06 108 ASP B O 1
ATOM 2385 N N . GLU B 1 109 ? -15.742 9.242 1.592 1 90.88 109 GLU B N 1
ATOM 2386 C CA . GLU B 1 109 ? -15.594 10.664 1.873 1 90.88 109 GLU B CA 1
ATOM 2387 C C . GLU B 1 109 ? -15.328 10.906 3.355 1 90.88 109 GLU B C 1
ATOM 2389 O O . GLU B 1 109 ? -14.914 12 3.744 1 90.88 109 GLU B O 1
ATOM 2394 N N . ASN B 1 110 ? -15.586 9.898 4.148 1 92.12 110 ASN B N 1
ATOM 2395 C CA . ASN B 1 110 ? -15.398 10.047 5.586 1 92.12 110 ASN B CA 1
ATOM 2396 C C . ASN B 1 110 ? -13.992 9.633 6.012 1 92.12 110 ASN B C 1
ATOM 2398 O O . ASN B 1 110 ? -13.727 9.453 7.203 1 92.12 110 ASN B O 1
ATOM 2402 N N . ARG B 1 111 ? -13.086 9.523 5.027 1 90.12 111 ARG B N 1
ATOM 2403 C CA . ARG B 1 111 ? -11.734 9.031 5.277 1 90.12 111 ARG B CA 1
ATOM 2404 C C . ARG B 1 111 ? -10.695 9.961 4.656 1 90.12 111 ARG B C 1
ATOM 2406 O O . ARG B 1 111 ? -10.938 10.555 3.604 1 90.12 111 ARG B O 1
ATOM 2413 N N . ILE B 1 112 ? -9.492 10.07 5.316 1 83 112 ILE B N 1
ATOM 2414 C CA . ILE B 1 112 ? -8.328 10.75 4.773 1 83 112 ILE B CA 1
ATOM 2415 C C . ILE B 1 112 ? -7.121 9.812 4.793 1 83 112 ILE B C 1
ATOM 2417 O O . ILE B 1 112 ? -6.648 9.422 5.863 1 83 112 ILE B O 1
ATOM 2421 N N . PRO B 1 113 ? -6.648 9.547 3.646 1 82.12 113 PRO B N 1
ATOM 2422 C CA . PRO B 1 113 ? -7.133 9.945 2.324 1 82.12 113 PRO B CA 1
ATOM 2423 C C . PRO B 1 113 ? -8.469 9.305 1.965 1 82.12 113 PRO B C 1
ATOM 2425 O O . PRO B 1 113 ? -8.828 8.266 2.52 1 82.12 113 PRO B O 1
ATOM 2428 N N . ASN B 1 114 ? -9.164 9.922 0.973 1 86.12 114 ASN B N 1
ATOM 2429 C CA . ASN B 1 114 ? -10.523 9.445 0.732 1 86.12 114 ASN B CA 1
ATOM 2430 C C . ASN B 1 114 ? -10.57 8.391 -0.365 1 86.12 114 ASN B C 1
ATOM 2432 O O . ASN B 1 114 ? -11.641 7.902 -0.726 1 86.12 114 ASN B O 1
ATOM 2436 N N . SER B 1 115 ? -9.414 8.125 -0.91 1 85.38 115 SER B N 1
ATOM 2437 C CA . SER B 1 115 ? -9.453 7.129 -1.978 1 85.38 115 SER B CA 1
ATOM 2438 C C . SER B 1 115 ? -8.188 6.281 -1.992 1 85.38 115 SER B C 1
ATOM 2440 O O . SER B 1 115 ? -7.102 6.773 -1.671 1 85.38 115 SER B O 1
ATOM 2442 N N . PHE B 1 116 ? -8.359 4.98 -2.369 1 85.19 116 PHE B N 1
ATOM 2443 C CA . PHE B 1 116 ? -7.285 4.02 -2.582 1 85.19 116 PHE B CA 1
ATOM 2444 C C . PHE B 1 116 ? -7.496 3.258 -3.887 1 85.19 116 PHE B C 1
ATOM 2446 O O . PHE B 1 116 ? -8.625 2.902 -4.23 1 85.19 116 PHE B O 1
ATOM 2453 N N . LEU B 1 117 ? -6.426 3.096 -4.508 1 85.44 117 LEU B N 1
ATOM 2454 C CA . LEU B 1 117 ? -6.453 2.133 -5.605 1 85.44 117 LEU B CA 1
ATOM 2455 C C . LEU B 1 117 ? -6.152 0.726 -5.098 1 85.44 117 LEU B C 1
ATOM 2457 O O . LEU B 1 117 ? -5.141 0.506 -4.43 1 85.44 117 LEU B O 1
ATOM 2461 N N . GLU B 1 118 ? -7.016 -0.127 -5.367 1 89.19 118 GLU B N 1
ATOM 2462 C CA . GLU B 1 118 ? -6.867 -1.509 -4.918 1 89.19 118 GLU B CA 1
ATOM 2463 C C . GLU B 1 118 ? -6.691 -2.455 -6.102 1 89.19 118 GLU B C 1
ATOM 2465 O O . GLU B 1 118 ? -7.082 -2.133 -7.227 1 89.19 118 GLU B O 1
ATOM 2470 N N . ALA B 1 119 ? -6.02 -3.525 -5.84 1 90.62 119 ALA B N 1
ATOM 2471 C CA . ALA B 1 119 ? -5.879 -4.629 -6.781 1 90.62 119 ALA B CA 1
ATOM 2472 C C . ALA B 1 119 ? -6.461 -5.922 -6.207 1 90.62 119 ALA B C 1
ATOM 2474 O O . ALA B 1 119 ? -6.016 -6.395 -5.16 1 90.62 119 ALA B O 1
ATOM 2475 N N . VAL B 1 120 ? -7.449 -6.473 -6.965 1 94.06 120 VAL B N 1
ATOM 2476 C CA . VAL B 1 120 ? -8.211 -7.602 -6.449 1 94.06 120 VAL B CA 1
ATOM 2477 C C . VAL B 1 120 ? -8.125 -8.773 -7.422 1 94.06 120 VAL B C 1
ATOM 2479 O O . VAL B 1 120 ? -8.086 -8.578 -8.641 1 94.06 120 VAL B O 1
ATOM 2482 N N . CYS B 1 121 ? -8.148 -9.961 -6.871 1 96.25 121 CYS B N 1
ATOM 2483 C CA . CYS B 1 121 ? -8.062 -11.141 -7.719 1 96.25 121 CYS B CA 1
ATOM 2484 C C . CYS B 1 121 ? -9.234 -11.203 -8.695 1 96.25 121 CYS B C 1
ATOM 2486 O O . CYS B 1 121 ? -10.391 -11.07 -8.289 1 96.25 121 CYS B O 1
ATOM 2488 N N . SER B 1 122 ? -8.891 -11.438 -9.969 1 95.5 122 SER B N 1
ATOM 2489 C CA . SER B 1 122 ? -9.922 -11.711 -10.969 1 95.5 122 SER B CA 1
ATOM 2490 C C . SER B 1 122 ? -10.266 -13.195 -11.016 1 95.5 122 SER B C 1
ATOM 2492 O O . SER B 1 122 ? -11.367 -13.57 -11.43 1 95.5 122 SER B O 1
ATOM 2494 N N . CYS B 1 123 ? -9.328 -13.945 -10.664 1 95.12 123 CYS B N 1
ATOM 2495 C CA . CYS B 1 123 ? -9.469 -15.391 -10.758 1 95.12 123 CYS B CA 1
ATOM 2496 C C . CYS B 1 123 ? -9.234 -16.047 -9.398 1 95.12 123 CYS B C 1
ATOM 2498 O O . CYS B 1 123 ? -8.414 -15.57 -8.609 1 95.12 123 CYS B O 1
ATOM 2500 N N . ALA B 1 124 ? -9.93 -17.188 -9.164 1 94.12 124 ALA B N 1
ATOM 2501 C CA . ALA B 1 124 ? -9.75 -17.938 -7.918 1 94.12 124 ALA B CA 1
ATOM 2502 C C . ALA B 1 124 ? -8.602 -18.938 -8.031 1 94.12 124 ALA B C 1
ATOM 2504 O O . ALA B 1 124 ? -8.086 -19.406 -7.023 1 94.12 124 ALA B O 1
ATOM 2505 N N . TRP B 1 125 ? -8.242 -19.203 -9.344 1 93.81 125 TRP B N 1
ATOM 2506 C CA . TRP B 1 125 ? -7.191 -20.188 -9.609 1 93.81 125 TRP B CA 1
ATOM 2507 C C . TRP B 1 125 ? -6.184 -19.641 -10.617 1 93.81 125 TRP B C 1
ATOM 2509 O O . TRP B 1 125 ? -6.531 -18.812 -11.461 1 93.81 125 TRP B O 1
ATOM 2519 N N . PRO B 1 126 ? -4.922 -20.109 -10.492 1 94.19 126 PRO B N 1
ATOM 2520 C CA . PRO B 1 126 ? -3.914 -19.625 -11.43 1 94.19 126 PRO B CA 1
ATOM 2521 C C . PRO B 1 126 ? -4.246 -19.969 -12.883 1 94.19 126 PRO B C 1
ATOM 2523 O O . PRO B 1 126 ? -4.777 -21.047 -13.156 1 94.19 126 PRO B O 1
ATOM 2526 N N . GLN B 1 127 ? -3.826 -19.031 -13.75 1 91.12 127 GLN B N 1
ATOM 2527 C CA . GLN B 1 127 ? -4.105 -19.203 -15.172 1 91.12 127 GLN B CA 1
ATOM 2528 C C . GLN B 1 127 ? -2.961 -19.922 -15.867 1 91.12 127 GLN B C 1
ATOM 2530 O O . GLN B 1 127 ? -2.352 -19.391 -16.797 1 91.12 127 GLN B O 1
ATOM 2535 N N . MET B 1 128 ? -2.768 -21.109 -15.445 1 88.94 128 MET B N 1
ATOM 2536 C CA . MET B 1 128 ? -1.766 -22 -16.016 1 88.94 128 MET B CA 1
ATOM 2537 C C . MET B 1 128 ? -2.242 -23.453 -15.984 1 88.94 128 MET B C 1
ATOM 2539 O O . MET B 1 128 ? -2.561 -23.969 -14.914 1 88.94 128 MET B O 1
ATOM 2543 N N . ASP B 1 129 ? -2.178 -24.125 -17.078 1 86.25 129 ASP B N 1
ATOM 2544 C CA . ASP B 1 129 ? -2.783 -25.438 -17.25 1 86.25 129 ASP B CA 1
ATOM 2545 C C . ASP B 1 129 ? -2.16 -26.469 -16.297 1 86.25 129 ASP B C 1
ATOM 2547 O O . ASP B 1 129 ? -2.865 -27.297 -15.742 1 86.25 129 ASP B O 1
ATOM 2551 N N . ILE B 1 130 ? -0.894 -26.391 -16.094 1 85.62 130 ILE B N 1
ATOM 2552 C CA . ILE B 1 130 ? -0.197 -27.406 -15.312 1 85.62 130 ILE B CA 1
ATOM 2553 C C . ILE B 1 130 ? -0.663 -27.344 -13.859 1 85.62 130 ILE B C 1
ATOM 2555 O O . ILE B 1 130 ? -0.495 -28.297 -13.102 1 85.62 130 ILE B O 1
ATOM 2559 N N . LEU B 1 131 ? -1.328 -26.203 -13.508 1 87.31 131 LEU B N 1
ATOM 2560 C CA . LEU B 1 131 ? -1.708 -26 -12.109 1 87.31 131 LEU B CA 1
ATOM 2561 C C . LEU B 1 131 ? -3.178 -26.359 -11.891 1 87.31 131 LEU B C 1
ATOM 2563 O O . LEU B 1 131 ? -3.668 -26.328 -10.766 1 87.31 131 LEU B O 1
ATOM 2567 N N . LYS B 1 132 ? -3.92 -26.719 -12.844 1 82.31 132 LYS B N 1
ATOM 2568 C CA . LYS B 1 132 ? -5.355 -26.984 -12.766 1 82.31 132 LYS B CA 1
ATOM 2569 C C . LYS B 1 132 ? -5.652 -28.141 -11.82 1 82.31 132 LYS B C 1
ATOM 2571 O O . LYS B 1 132 ? -6.684 -28.141 -11.148 1 82.31 132 LYS B O 1
ATOM 2576 N N . ASP B 1 133 ? -4.773 -29.031 -11.742 1 80.19 133 ASP B N 1
ATOM 2577 C CA . ASP B 1 133 ? -5.023 -30.203 -10.906 1 80.19 133 ASP B CA 1
ATOM 2578 C C . ASP B 1 133 ? -4.332 -30.062 -9.555 1 80.19 133 ASP B C 1
ATOM 2580 O O . ASP B 1 133 ? -4.148 -31.062 -8.844 1 80.19 133 ASP B O 1
ATOM 2584 N N . THR B 1 134 ? -3.832 -28.938 -9.289 1 82.44 134 THR B N 1
ATOM 2585 C CA . THR B 1 134 ? -3.195 -28.703 -8 1 82.44 134 THR B CA 1
ATOM 2586 C C . THR B 1 134 ? -4.129 -27.938 -7.062 1 82.44 134 THR B C 1
ATOM 2588 O O . THR B 1 134 ? -5.234 -27.562 -7.453 1 82.44 134 THR B O 1
ATOM 2591 N N . ARG B 1 135 ? -3.756 -27.844 -5.801 1 86.5 135 ARG B N 1
ATOM 2592 C CA . ARG B 1 135 ? -4.539 -27.125 -4.801 1 86.5 135 ARG B CA 1
ATOM 2593 C C . ARG B 1 135 ? -4.055 -25.688 -4.652 1 86.5 135 ARG B C 1
ATOM 2595 O O . ARG B 1 135 ? -4.137 -25.109 -3.568 1 86.5 135 ARG B O 1
ATOM 2602 N N . VAL B 1 136 ? -3.502 -25.203 -5.805 1 92.56 136 VAL B N 1
ATOM 2603 C CA . VAL B 1 136 ? -3.039 -23.812 -5.75 1 92.56 136 VAL B CA 1
ATOM 2604 C C . VAL B 1 136 ? -4.219 -22.875 -5.938 1 92.56 136 VAL B C 1
ATOM 2606 O O . VAL B 1 136 ? -5.059 -23.078 -6.816 1 92.56 136 VAL B O 1
ATOM 2609 N N . GLU B 1 137 ? -4.32 -21.891 -5.098 1 94.19 137 GLU B N 1
ATOM 2610 C CA . GLU B 1 137 ? -5.402 -20.922 -5.172 1 94.19 137 GLU B CA 1
ATOM 2611 C C . GLU B 1 137 ? -4.855 -19.484 -5.23 1 94.19 137 GLU B C 1
ATOM 2613 O O . GLU B 1 137 ? -3.729 -19.234 -4.801 1 94.19 137 GLU B O 1
ATOM 2618 N N . CYS B 1 138 ? -5.676 -18.625 -5.84 1 95.31 138 CYS B N 1
ATOM 2619 C CA . CYS B 1 138 ? -5.359 -17.203 -5.832 1 95.31 138 CYS B CA 1
ATOM 2620 C C . CYS B 1 138 ? -6.07 -16.5 -4.688 1 95.31 138 CYS B C 1
ATOM 2622 O O . CYS B 1 138 ? -7.277 -16.656 -4.508 1 95.31 138 CYS B O 1
ATOM 2624 N N . GLN B 1 139 ? -5.297 -15.703 -3.947 1 93.69 139 GLN B N 1
ATOM 2625 C CA . GLN B 1 139 ? -5.871 -15 -2.807 1 93.69 139 GLN B CA 1
ATOM 2626 C C . GLN B 1 139 ? -5.457 -13.523 -2.803 1 93.69 139 GLN B C 1
ATOM 2628 O O . GLN B 1 139 ? -4.277 -13.211 -2.959 1 93.69 139 GLN B O 1
ATOM 2633 N N . THR B 1 140 ? -6.449 -12.695 -2.607 1 94.19 140 THR B N 1
ATOM 2634 C CA . THR B 1 140 ? -6.18 -11.266 -2.477 1 94.19 140 THR B CA 1
ATOM 2635 C C . THR B 1 140 ? -5.445 -10.969 -1.171 1 94.19 140 THR B C 1
ATOM 2637 O O . THR B 1 140 ? -5.781 -11.523 -0.124 1 94.19 140 THR B O 1
ATOM 2640 N N . LYS B 1 141 ? -4.414 -10.141 -1.32 1 90.12 141 LYS B N 1
ATOM 2641 C CA . LYS B 1 141 ? -3.643 -9.758 -0.14 1 90.12 141 LYS B CA 1
ATOM 2642 C C . LYS B 1 141 ? -4.051 -8.375 0.355 1 90.12 141 LYS B C 1
ATOM 2644 O O . LYS B 1 141 ? -4.281 -7.469 -0.445 1 90.12 141 LYS B O 1
ATOM 2649 N N . ASN B 1 142 ? -3.984 -8.234 1.717 1 86.81 142 ASN B N 1
ATOM 2650 C CA . ASN B 1 142 ? -4.324 -6.969 2.352 1 86.81 142 ASN B CA 1
ATOM 2651 C C . ASN B 1 142 ? -3.092 -6.281 2.928 1 86.81 142 ASN B C 1
ATOM 2653 O O . ASN B 1 142 ? -2.201 -6.941 3.465 1 86.81 142 ASN B O 1
ATOM 2657 N N . TYR B 1 143 ? -3.096 -5.004 2.705 1 84.25 143 TYR B N 1
ATOM 2658 C CA . TYR B 1 143 ? -2.146 -4.098 3.34 1 84.25 143 TYR B CA 1
ATOM 2659 C C . TYR B 1 143 ? -2.855 -3.152 4.301 1 84.25 143 TYR B C 1
ATOM 2661 O O . TYR B 1 143 ? -3.725 -2.379 3.895 1 84.25 143 TYR B O 1
ATOM 2669 N N . TYR B 1 144 ? -2.438 -3.24 5.598 1 82.62 144 TYR B N 1
ATOM 2670 C CA . TYR B 1 144 ? -3.104 -2.383 6.57 1 82.62 144 TYR B CA 1
ATOM 2671 C C . TYR B 1 144 ? -2.408 -1.03 6.672 1 82.62 144 TYR B C 1
ATOM 2673 O O . TYR B 1 144 ? -1.193 -0.961 6.867 1 82.62 144 TYR B O 1
ATOM 2681 N N . THR B 1 145 ? -3.193 -0.058 6.496 1 81.38 145 THR B N 1
ATOM 2682 C CA . THR B 1 145 ? -2.674 1.302 6.598 1 81.38 145 THR B CA 1
ATOM 2683 C C . THR B 1 145 ? -3.475 2.111 7.613 1 81.38 145 THR B C 1
ATOM 2685 O O . THR B 1 145 ? -4.609 1.763 7.934 1 81.38 145 THR B O 1
ATOM 2688 N N . LYS B 1 146 ? -2.777 3.031 8.164 1 82.44 146 LYS B N 1
ATOM 2689 C CA . LYS B 1 146 ? -3.463 3.938 9.086 1 82.44 146 LYS B CA 1
ATOM 2690 C C . LYS B 1 146 ? -4.102 5.102 8.328 1 82.44 146 LYS B C 1
ATOM 2692 O O . LYS B 1 146 ? -3.465 5.719 7.473 1 82.44 146 LYS B O 1
ATOM 2697 N N . VAL B 1 147 ? -5.367 5.395 8.656 1 85.88 147 VAL B N 1
ATOM 2698 C CA . VAL B 1 147 ? -6.105 6.492 8.039 1 85.88 147 VAL B CA 1
ATOM 2699 C C . VAL B 1 147 ? -6.812 7.309 9.117 1 85.88 147 VAL B C 1
ATOM 2701 O O . VAL B 1 147 ? -6.887 6.891 10.273 1 85.88 147 VAL B O 1
ATOM 2704 N N . LEU B 1 148 ? -7.25 8.508 8.727 1 87.94 148 LEU B N 1
ATOM 2705 C CA . LEU B 1 148 ? -8.148 9.289 9.578 1 87.94 148 LEU B CA 1
ATOM 2706 C C . LEU B 1 148 ? -9.594 9.102 9.156 1 87.94 148 LEU B C 1
ATOM 2708 O O . LEU B 1 148 ? -9.938 9.297 7.984 1 87.94 148 LEU B O 1
ATOM 2712 N N . ARG B 1 149 ? -10.398 8.734 10.133 1 92.25 149 ARG B N 1
ATOM 2713 C CA . ARG B 1 149 ? -11.812 8.547 9.844 1 92.25 149 ARG B CA 1
ATOM 2714 C C . ARG B 1 149 ? -12.68 9.414 10.75 1 92.25 149 ARG B C 1
ATOM 2716 O O . ARG B 1 149 ? -12.359 9.594 11.93 1 92.25 149 ARG B O 1
ATOM 2723 N N . ARG B 1 150 ? -13.781 9.836 10.094 1 93.06 150 ARG B N 1
ATOM 2724 C CA . ARG B 1 150 ? -14.828 10.469 10.898 1 93.06 150 ARG B CA 1
ATOM 2725 C C . ARG B 1 150 ? -15.523 9.445 11.789 1 93.06 150 ARG B C 1
ATOM 2727 O O . ARG B 1 150 ? -15.906 8.375 11.328 1 93.06 150 ARG B O 1
ATOM 2734 N N . THR B 1 151 ? -15.625 9.852 13.062 1 94.38 151 THR B N 1
ATOM 2735 C CA . THR B 1 151 ? -16.266 8.914 13.969 1 94.38 151 THR B CA 1
ATOM 2736 C C . THR B 1 151 ? -17.406 9.594 14.734 1 94.38 151 THR B C 1
ATOM 2738 O O . THR B 1 151 ? -18.094 8.953 15.523 1 94.38 151 THR B O 1
ATOM 2741 N N . GLY B 1 152 ? -17.531 10.828 14.547 1 93.81 152 GLY B N 1
ATOM 2742 C CA . GLY B 1 152 ? -18.578 11.547 15.25 1 93.81 152 GLY B CA 1
ATOM 2743 C C . GLY B 1 152 ? -18.609 13.031 14.93 1 93.81 152 GLY B C 1
ATOM 2744 O O . GLY B 1 152 ? -17.922 13.484 14.008 1 93.81 152 GLY B O 1
ATOM 2745 N N . CYS B 1 153 ? -19.578 13.664 15.602 1 92.31 153 CYS B N 1
ATOM 2746 C CA . CYS B 1 153 ? -19.734 15.117 15.516 1 92.31 153 CYS B CA 1
ATOM 2747 C C . CYS B 1 153 ? -19.688 15.75 16.906 1 92.31 153 CYS B C 1
ATOM 2749 O O . CYS B 1 153 ? -20.438 15.367 17.797 1 92.31 153 CYS B O 1
ATOM 2751 N N . ASP B 1 154 ? -18.688 16.594 17.062 1 91.56 154 ASP B N 1
ATOM 2752 C CA . ASP B 1 154 ? -18.625 17.375 18.281 1 91.56 154 ASP B CA 1
ATOM 2753 C C . ASP B 1 154 ? -19.75 18.422 18.328 1 91.56 154 ASP B C 1
ATOM 2755 O O . ASP B 1 154 ? -19.688 19.422 17.609 1 91.56 154 ASP B O 1
ATOM 2759 N N . GLU B 1 155 ? -20.625 18.328 19.125 1 88.94 155 GLU B N 1
ATOM 2760 C CA . GLU B 1 155 ? -21.812 19.188 19.188 1 88.94 155 GLU B CA 1
ATOM 2761 C C . GLU B 1 155 ? -21.469 20.578 19.703 1 88.94 155 GLU B C 1
ATOM 2763 O O . GLU B 1 155 ? -22.156 21.547 19.391 1 88.94 155 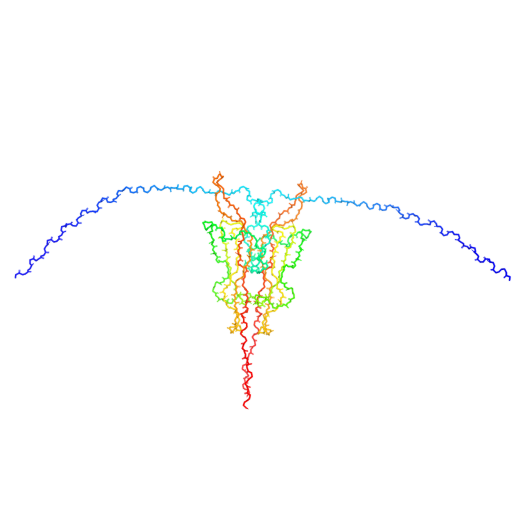GLU B O 1
ATOM 2768 N N . GLU B 1 156 ? -20.469 20.578 20.5 1 90.25 156 GLU B N 1
ATOM 2769 C CA . GLU B 1 156 ? -20.078 21.875 21.062 1 90.25 156 GLU B CA 1
ATOM 2770 C C . GLU B 1 156 ? -19.531 22.797 19.984 1 90.25 156 GLU B C 1
ATOM 2772 O O . GLU B 1 156 ? -19.875 23.984 19.953 1 90.25 156 GLU B O 1
ATOM 2777 N N . HIS B 1 157 ? -18.75 22.25 19.078 1 89.38 157 HIS B N 1
ATOM 2778 C CA . HIS B 1 157 ? -18.094 23.062 18.062 1 89.38 157 HIS B CA 1
ATOM 2779 C C . HIS B 1 157 ? -18.672 22.797 16.688 1 89.38 157 HIS B C 1
ATOM 2781 O O . HIS B 1 157 ? -18.312 23.469 15.711 1 89.38 157 HIS B O 1
ATOM 2787 N N . ASN B 1 158 ? -19.609 21.797 16.625 1 91.31 158 ASN B N 1
ATOM 2788 C CA . ASN B 1 158 ? -20.203 21.406 15.352 1 91.31 158 ASN B CA 1
ATOM 2789 C C . ASN B 1 158 ? -19.156 20.984 14.336 1 91.31 158 ASN B C 1
ATOM 2791 O O . ASN B 1 158 ? -19.156 21.438 13.195 1 91.31 158 ASN B O 1
ATOM 2795 N N . THR B 1 159 ? -18.141 20.25 14.758 1 92.69 159 THR B N 1
ATOM 2796 C CA . THR B 1 159 ? -17.078 19.75 13.898 1 92.69 159 THR B CA 1
ATOM 2797 C C . THR B 1 159 ? -17 18.219 13.984 1 92.69 159 THR B C 1
ATOM 2799 O O . THR B 1 159 ? -17.312 17.641 15.016 1 92.69 159 THR B O 1
ATOM 2802 N N . PHE B 1 160 ? -16.547 17.688 12.883 1 92.88 160 PHE B N 1
ATOM 2803 C CA . PHE B 1 160 ? -16.375 16.25 12.859 1 92.88 160 PHE B CA 1
ATOM 2804 C C . PHE B 1 160 ? -15.25 15.828 13.805 1 92.88 160 PHE B C 1
ATOM 2806 O O . PHE B 1 160 ? -14.266 16.547 13.961 1 92.88 160 PHE B O 1
ATOM 2813 N N . ILE B 1 161 ? -15.477 14.648 14.383 1 93.06 161 ILE B N 1
ATOM 2814 C CA . ILE B 1 161 ? -14.422 14 15.156 1 93.06 161 ILE B CA 1
ATOM 2815 C C . ILE B 1 161 ? -13.68 13 14.273 1 93.06 161 ILE B C 1
ATOM 2817 O O . ILE B 1 161 ? -14.305 12.133 13.656 1 93.06 161 ILE B O 1
ATOM 2821 N N . TYR B 1 162 ? -12.359 13.203 14.195 1 91.56 162 TYR B N 1
ATOM 2822 C CA . TYR B 1 162 ? -11.531 12.281 13.43 1 91.56 162 TYR B CA 1
ATOM 2823 C C . TYR B 1 162 ? -10.68 11.422 14.352 1 91.56 162 TYR B C 1
ATOM 2825 O O . TYR B 1 162 ? -10.164 11.906 15.367 1 91.56 162 TYR B O 1
ATOM 2833 N N . GLU B 1 163 ? -10.539 10.156 13.961 1 90.5 163 GLU B N 1
ATOM 2834 C CA . GLU B 1 163 ? -9.664 9.227 14.672 1 90.5 163 GLU B CA 1
ATOM 2835 C C . GLU B 1 163 ? -8.805 8.422 13.703 1 90.5 163 GLU B C 1
ATOM 2837 O O . GLU B 1 163 ? -9.227 8.125 12.586 1 90.5 163 GLU B O 1
ATOM 2842 N N . ALA B 1 164 ? -7.562 8.133 14.18 1 88.31 164 ALA B N 1
ATOM 2843 C CA . ALA B 1 164 ? -6.691 7.25 13.406 1 88.31 164 ALA B CA 1
ATOM 2844 C C . ALA B 1 164 ? -7.152 5.797 13.508 1 88.31 164 ALA B C 1
ATOM 2846 O O . ALA B 1 164 ? -7.332 5.27 14.609 1 88.31 164 ALA B O 1
ATOM 2847 N N . VAL B 1 165 ? -7.379 5.223 12.359 1 89.06 165 VAL B N 1
ATOM 2848 C CA . VAL B 1 165 ? -7.938 3.877 12.305 1 89.06 165 VAL B CA 1
ATOM 2849 C C . VAL B 1 165 ? -7.156 3.029 11.305 1 89.06 165 VAL B C 1
ATOM 2851 O O . VAL B 1 165 ? -6.777 3.514 10.234 1 89.06 165 VAL B O 1
ATOM 2854 N N . TRP B 1 166 ? -6.871 1.794 11.719 1 85.62 166 TRP B N 1
ATOM 2855 C CA . TRP B 1 166 ? -6.273 0.849 10.781 1 85.62 166 TRP B CA 1
ATOM 2856 C C . TRP B 1 166 ? -7.332 0.24 9.875 1 85.62 166 TRP B C 1
ATOM 2858 O O . TRP B 1 166 ? -8.406 -0.144 10.336 1 85.62 166 TRP B O 1
ATOM 2868 N N . GLU B 1 167 ? -6.973 0.236 8.594 1 88.56 167 GLU B N 1
ATOM 2869 C CA . GLU B 1 167 ? -7.895 -0.392 7.648 1 88.56 167 GLU B CA 1
ATOM 2870 C C . GLU B 1 167 ? -7.137 -1.149 6.562 1 88.56 167 GLU B C 1
ATOM 2872 O O . GLU B 1 167 ? -6.039 -0.751 6.172 1 88.56 167 GLU B O 1
ATOM 2877 N N . PRO B 1 168 ? -7.727 -2.207 6.043 1 87.5 168 PRO B N 1
ATOM 2878 C CA . PRO B 1 168 ? -7.078 -2.992 4.992 1 87.5 168 PRO B CA 1
ATOM 2879 C C . PRO B 1 168 ? -7.27 -2.393 3.6 1 87.5 168 PRO B C 1
ATOM 2881 O O . PRO B 1 168 ? -8.344 -1.862 3.297 1 87.5 168 PRO B O 1
ATOM 2884 N N . VAL B 1 169 ? -6.23 -2.373 2.861 1 87.75 169 VAL B N 1
ATOM 2885 C CA . VAL B 1 169 ? -6.254 -2.061 1.437 1 87.75 169 VAL B CA 1
ATOM 2886 C C . VAL B 1 169 ? -5.809 -3.281 0.633 1 87.75 169 VAL B C 1
ATOM 2888 O O . VAL B 1 169 ? -4.758 -3.867 0.911 1 87.75 169 VAL B O 1
ATOM 2891 N N . ARG B 1 170 ? -6.598 -3.705 -0.331 1 90.75 170 ARG B N 1
ATOM 2892 C CA . ARG B 1 170 ? -6.242 -4.855 -1.157 1 90.75 170 ARG B CA 1
ATOM 2893 C C . ARG B 1 170 ? -5.18 -4.48 -2.188 1 90.75 170 ARG B C 1
ATOM 2895 O O . ARG B 1 170 ? -5.402 -3.602 -3.021 1 90.75 170 ARG B O 1
ATOM 2902 N N . ILE B 1 171 ? -4.086 -5.223 -2.137 1 88.06 171 ILE B N 1
ATOM 2903 C CA . ILE B 1 171 ? -2.953 -4.656 -2.861 1 88.06 171 ILE B CA 1
ATOM 2904 C C . ILE B 1 171 ? -2.496 -5.633 -3.945 1 88.06 171 ILE B C 1
ATOM 2906 O O . ILE B 1 171 ? -1.574 -5.336 -4.707 1 88.06 171 ILE B O 1
ATOM 2910 N N . GLY B 1 172 ? -3.121 -6.773 -4.008 1 90.62 172 GLY B N 1
ATOM 2911 C CA . GLY B 1 172 ? -2.678 -7.73 -5.008 1 90.62 172 GLY B CA 1
ATOM 2912 C C . GLY B 1 172 ? -3.287 -9.109 -4.828 1 90.62 172 GLY B C 1
ATOM 2913 O O . GLY B 1 172 ? -4.113 -9.312 -3.936 1 90.62 172 GLY B O 1
ATOM 2914 N N . CYS B 1 173 ? -2.783 -9.961 -5.723 1 93.31 173 CYS B N 1
ATOM 2915 C CA . CYS B 1 173 ? -3.277 -11.336 -5.75 1 93.31 173 CYS B CA 1
ATOM 2916 C C . CYS B 1 173 ? -2.125 -12.328 -5.848 1 93.31 173 CYS B C 1
ATOM 2918 O O . CYS B 1 173 ? -1.35 -12.289 -6.805 1 93.31 173 CYS B O 1
ATOM 2920 N N . VAL B 1 174 ? -2.07 -13.203 -4.852 1 94.25 174 VAL B N 1
ATOM 2921 C CA . VAL B 1 174 ? -0.927 -14.109 -4.805 1 94.25 174 VAL B CA 1
ATOM 2922 C C . VAL B 1 174 ? -1.408 -15.555 -4.914 1 94.25 174 VAL B C 1
ATOM 2924 O O . VAL B 1 174 ? -2.561 -15.852 -4.598 1 94.25 174 VAL B O 1
ATOM 2927 N N . ALA B 1 175 ? -0.497 -16.391 -5.359 1 95.25 175 ALA B N 1
ATOM 2928 C CA . ALA B 1 175 ? -0.789 -17.812 -5.473 1 95.25 175 ALA B CA 1
ATOM 2929 C C . ALA B 1 175 ? -0.346 -18.562 -4.223 1 95.25 175 ALA B C 1
ATOM 2931 O O . ALA B 1 175 ? 0.816 -18.469 -3.816 1 95.25 175 ALA B O 1
ATOM 2932 N N . LEU B 1 176 ? -1.295 -19.312 -3.641 1 93.69 176 LEU B N 1
ATOM 2933 C CA . LEU B 1 176 ? -1.025 -20.094 -2.436 1 93.69 176 LEU B CA 1
ATOM 2934 C C . LEU B 1 176 ? -1.224 -21.578 -2.691 1 93.69 176 LEU B C 1
ATOM 2936 O O . LEU B 1 176 ? -2.188 -21.984 -3.35 1 93.69 176 LEU B O 1
ATOM 2940 N N . SER B 1 177 ? -0.237 -22.391 -2.25 1 89.12 177 SER B N 1
ATOM 2941 C CA . SER B 1 177 ? -0.385 -23.844 -2.383 1 89.12 177 SER B CA 1
ATOM 2942 C C . SER B 1 177 ? -1.164 -24.422 -1.211 1 89.12 177 SER B C 1
ATOM 2944 O O . SER B 1 177 ? -1.021 -23.969 -0.074 1 89.12 177 SER B O 1
ATOM 2946 N N . GLY B 1 178 ? -2.189 -25.203 -1.447 1 75.06 178 GLY B N 1
ATOM 2947 C CA . GLY B 1 178 ? -2.896 -25.922 -0.398 1 75.06 178 GLY B CA 1
ATOM 2948 C C . GLY B 1 178 ? -2.059 -27.016 0.256 1 75.06 178 GLY B C 1
ATOM 2949 O O . GLY B 1 178 ? -0.923 -27.25 -0.157 1 75.06 178 GLY B O 1
ATOM 2950 N N . PRO B 1 179 ? -2.48 -27.516 1.511 1 58.41 179 PRO B N 1
ATOM 2951 C CA . PRO B 1 179 ? -1.764 -28.625 2.139 1 58.41 179 PRO B CA 1
ATOM 2952 C C . PRO B 1 179 ? -1.468 -29.766 1.163 1 58.41 179 PRO B C 1
ATOM 2954 O O . PRO B 1 179 ? -2.287 -30.062 0.29 1 58.41 179 PRO B O 1
ATOM 2957 N N . GLU B 1 180 ? -0.25 -29.922 0.774 1 49.44 180 GLU B N 1
ATOM 2958 C CA . GLU B 1 180 ? 0.08 -31.078 -0.067 1 49.44 180 GLU B CA 1
ATOM 2959 C C . GLU B 1 180 ? -0.668 -32.312 0.385 1 49.44 180 GLU B C 1
ATOM 2961 O O . GLU B 1 180 ? -0.714 -32.625 1.578 1 49.44 180 GLU B O 1
ATOM 2966 N N . ARG B 1 181 ? -1.602 -32.906 -0.145 1 39.28 181 ARG B N 1
ATOM 2967 C CA . ARG B 1 181 ? -2.016 -34.281 0.098 1 39.28 181 ARG B CA 1
ATOM 2968 C C . ARG B 1 181 ? -0.87 -35.25 -0.167 1 39.28 181 ARG B C 1
ATOM 2970 O O . ARG B 1 181 ? -0.173 -35.125 -1.178 1 39.28 181 ARG B O 1
ATOM 2977 N N . TYR B 1 182 ? -0.228 -35.812 0.835 1 36.5 182 TYR B N 1
ATOM 2978 C CA . TYR B 1 182 ? 0.536 -37.031 0.69 1 36.5 182 TYR B CA 1
ATOM 2979 C C . TYR B 1 182 ? -0.229 -38.062 -0.145 1 36.5 182 TYR B C 1
ATOM 2981 O O . TYR B 1 182 ? -1.342 -38.438 0.211 1 36.5 182 TYR B O 1
ATOM 2989 N N . ILE B 1 183 ? -0.22 -38.125 -1.384 1 33.34 183 ILE B N 1
ATOM 2990 C CA . ILE B 1 183 ? -0.492 -39.406 -1.996 1 33.34 183 ILE B CA 1
ATOM 2991 C C . ILE B 1 183 ? 0.523 -40.438 -1.503 1 33.34 183 ILE B C 1
ATOM 2993 O O . ILE B 1 183 ? 1.728 -40.281 -1.718 1 33.34 183 ILE B O 1
ATOM 2997 N N . SER B 1 184 ? 0.267 -41.156 -0.413 1 30.31 184 SER B N 1
ATOM 2998 C CA . SER B 1 184 ? 0.897 -42.438 -0.073 1 30.31 184 SER B CA 1
ATOM 2999 C C . SER B 1 184 ? 1.026 -43.344 -1.299 1 30.31 184 SER B C 1
ATOM 3001 O O . SER B 1 184 ? 0.022 -43.781 -1.849 1 30.31 184 SER B O 1
ATOM 3003 N N . LEU B 1 185 ? 1.925 -43.25 -2.197 1 31.55 185 LEU B N 1
ATOM 3004 C CA . LEU B 1 185 ? 2.332 -44.438 -2.939 1 31.55 185 LEU B CA 1
ATOM 3005 C C . LEU B 1 185 ? 2.807 -45.531 -1.992 1 31.55 185 LEU B C 1
ATOM 3007 O O . LEU B 1 185 ? 3.871 -45.406 -1.38 1 31.55 185 LEU B O 1
ATOM 3011 N N . GLN B 1 186 ? 1.936 -46.312 -1.271 1 26.86 186 GLN B N 1
ATOM 3012 C CA . GLN B 1 186 ? 2.186 -47.625 -0.694 1 26.86 186 GLN B CA 1
ATOM 3013 C C . GLN B 1 186 ? 2.885 -48.531 -1.694 1 26.86 186 GLN B C 1
ATOM 3015 O O . GLN B 1 186 ? 2.504 -48.594 -2.865 1 26.86 186 GLN B O 1
ATOM 3020 N N . PRO B 1 187 ? 4.141 -49.094 -1.368 1 31.09 187 PRO B N 1
ATOM 3021 C CA . PRO B 1 187 ? 4.66 -50.281 -2.01 1 31.09 187 PRO B CA 1
ATOM 3022 C C . PRO B 1 187 ? 3.68 -51.469 -1.952 1 31.09 187 PRO B C 1
ATOM 3024 O O . PRO B 1 187 ? 2.969 -51.625 -0.957 1 31.09 187 PRO B O 1
ATOM 3027 N N . VAL B 1 188 ? 3.117 -52.062 -3.021 1 31.98 188 VAL B N 1
ATOM 3028 C CA . VAL B 1 188 ? 2.449 -53.344 -3.115 1 31.98 188 VAL B CA 1
ATOM 3029 C C . VAL B 1 188 ? 3.346 -54.438 -2.531 1 31.98 188 VAL B C 1
ATOM 3031 O O . VAL B 1 188 ? 4.555 -54.438 -2.773 1 31.98 188 VAL B O 1
ATOM 3034 N N . SER B 1 189 ? 3.061 -54.938 -1.342 1 27.47 189 SER B N 1
ATOM 3035 C CA . SER B 1 189 ? 3.652 -56.188 -0.879 1 27.47 189 SER B CA 1
ATOM 3036 C C . SER B 1 189 ? 3.605 -57.25 -1.965 1 27.47 189 SER B C 1
ATOM 3038 O O . SER B 1 189 ? 2.602 -57.375 -2.668 1 27.47 189 SER B O 1
ATOM 3040 N N . PRO B 1 190 ? 4.801 -57.719 -2.469 1 29.66 190 PRO B N 1
ATOM 3041 C CA . PRO B 1 190 ? 4.762 -58.969 -3.25 1 29.66 190 PRO B CA 1
ATOM 3042 C C . PRO B 1 190 ? 3.961 -60.062 -2.564 1 29.66 190 PRO B C 1
ATOM 3044 O O . PRO B 1 190 ? 3.951 -60.156 -1.333 1 29.66 190 PRO B O 1
ATOM 3047 N N . ILE B 1 191 ? 3.059 -60.625 -3.346 1 24.05 191 ILE B N 1
ATOM 3048 C CA . ILE B 1 191 ? 2.77 -62.031 -3.09 1 24.05 191 ILE B CA 1
ATOM 3049 C C . ILE B 1 191 ? 4.027 -62.844 -3.314 1 24.05 191 ILE B C 1
ATOM 3051 O O . ILE B 1 191 ? 4.738 -62.656 -4.305 1 24.05 191 ILE B O 1
#

Radius of gyration: 36.02 Å; Cα contacts (8 Å, |Δi|>4): 697; chains: 2; bounding box: 189×95×71 Å